Protein AF-A0A662HVE8-F1 (afdb_monomer_lite)

Radius of gyration: 23.15 Å; chains: 1; bounding box: 54×55×62 Å

Foldseek 3Di:
DPPQQVVLVVLLQVQLCVADPPPPQHSVLSNVLLVLQLQCCCQVVVDDSSVSSVVSSVVLVVQCVVPNPVSSVVVSVVSVVVSVVGDNPRPPPPPVPDDPPPLAAPPDAPAAEEAAEACALVPVVVVCVSPRYHHLEHEHQDPVSVVNCCVPPVPRHYHHRQLVVDDLVNSQVSSVHAQARHAEYEYAQDPVLFDPPDQAADPVDPSCVSLVSSLNNCLHSVHNYYYYDYDPQLQQTANHDDDPVRPPPDDDDCRHGGNSRVVVSVVSNVVSVDDDDDDDDFVVVVPDPDGD

Sequence (292 aa):
MTAGYKELKVRAWRFTKKFDGRPGFGLGDARAYLSAVIDLFVAGQGLKYTEALSEALDYAEKLLEKSGKDGVVKDYYRVYEDWLRLDRSKLSTRLLDVEPVRQQPSGDSSGLTVVSLFTGAYGLDLGFELEGFEVTVALDISRDSYLNLKANRPKIPFLLGDIAQFKTSDILKEAGLRPGEVDVVTGGPPCQPFSPAGKRQSLRDPRAAPLMDFIRVIKEARPKVFVMEEVPGILSARIKHVPIRERGKRPLLPEEEPGSAWRVVLQELKKTGYRVAWRVLNAADYGTPQVR

pLDDT: mean 86.94, std 14.88, range [37.34, 98.75]

Secondary structure (DSSP, 8-state):
--HHHHHHHHHHHHHH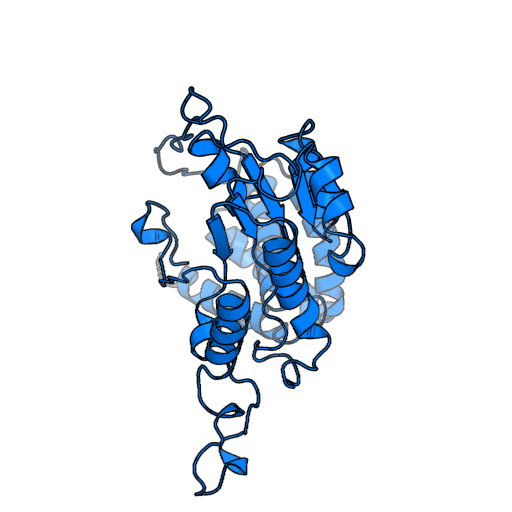HTTTT-SSS-HHHHHHHHHHHHHHHHHHH---HHHHHHHHHHHHHHHHHHHHHHHHHHHHHHHHHHHHT--GGGS-----S------PPPSS----EEEEES-TTSHHHHHHHHTT-EEEEEEES-HHHHHHHHHH-TTS-EEES-GGGS-HHHHHHHHT--TTT-SEEEE----TTTSTTS----TTSGGGHHHHHHHHHHHHH--SEEEE---GGGGG--SS---GGGSTTSPPPTTTSTTHHHHHHHHHHHTTTPPP------GGGGT-SS--

Structure (mmCIF, N/CA/C/O backbone):
data_AF-A0A662HVE8-F1
#
_entry.id   AF-A0A662HVE8-F1
#
loop_
_atom_site.group_PDB
_atom_site.id
_atom_site.type_symbol
_atom_site.label_atom_id
_atom_site.label_alt_id
_atom_site.label_comp_id
_atom_site.label_asym_id
_atom_site.label_entity_id
_atom_site.label_seq_id
_atom_site.pdbx_PDB_ins_code
_atom_site.Cartn_x
_atom_site.Cartn_y
_atom_site.Cartn_z
_atom_site.occupancy
_atom_site.B_iso_or_equiv
_atom_site.auth_seq_id
_atom_site.auth_comp_id
_atom_site.auth_asym_id
_atom_site.auth_atom_id
_atom_site.pdbx_PDB_model_num
ATOM 1 N N . MET A 1 1 ? 2.281 -6.917 -41.927 1.00 48.06 1 MET A N 1
ATOM 2 C CA . MET A 1 1 ? 2.636 -5.977 -40.834 1.00 48.06 1 MET A CA 1
ATOM 3 C C . MET A 1 1 ? 2.906 -6.638 -39.466 1.00 48.06 1 MET A C 1
ATOM 5 O O . MET A 1 1 ? 3.264 -5.937 -38.533 1.00 48.06 1 MET A O 1
ATOM 9 N N . THR A 1 2 ? 2.814 -7.964 -39.301 1.00 49.91 2 THR A N 1
ATOM 10 C CA . THR A 1 2 ? 2.896 -8.645 -37.984 1.00 49.91 2 THR A CA 1
ATOM 11 C C . THR A 1 2 ? 4.272 -9.213 -37.597 1.00 49.91 2 THR A C 1
ATOM 13 O O . THR A 1 2 ? 4.441 -9.631 -36.451 1.00 49.91 2 THR A O 1
ATOM 16 N N . ALA A 1 3 ? 5.259 -9.216 -38.502 1.00 53.62 3 ALA A N 1
ATOM 17 C CA . ALA A 1 3 ? 6.601 -9.745 -38.228 1.00 53.62 3 ALA A CA 1
ATOM 18 C C . ALA A 1 3 ? 7.467 -8.786 -37.379 1.00 53.62 3 ALA A C 1
ATOM 20 O O . ALA A 1 3 ? 8.004 -9.205 -36.357 1.00 53.62 3 ALA A O 1
ATOM 21 N N . GLY A 1 4 ? 7.512 -7.489 -37.716 1.00 79.50 4 GLY A N 1
ATOM 22 C CA . GLY A 1 4 ? 8.395 -6.518 -37.045 1.00 79.50 4 GLY A CA 1
ATOM 23 C C . GLY A 1 4 ? 8.037 -6.221 -35.583 1.00 79.50 4 GLY A C 1
ATOM 24 O O . GLY A 1 4 ? 8.912 -6.113 -34.732 1.00 79.50 4 GLY A O 1
ATOM 25 N N . TYR A 1 5 ? 6.747 -6.171 -35.229 1.00 82.19 5 TYR A N 1
ATOM 26 C CA . TYR A 1 5 ? 6.353 -5.882 -33.843 1.00 82.19 5 TYR A CA 1
ATOM 27 C C . TYR A 1 5 ? 6.730 -7.007 -32.865 1.00 82.19 5 TYR A C 1
ATOM 29 O O . TYR A 1 5 ? 7.112 -6.739 -31.726 1.00 82.19 5 TYR A O 1
ATOM 37 N N . LYS A 1 6 ? 6.656 -8.275 -33.295 1.00 85.06 6 LYS A N 1
ATOM 38 C CA . LYS A 1 6 ? 7.083 -9.413 -32.463 1.00 85.06 6 LYS A CA 1
ATOM 39 C C . LYS A 1 6 ? 8.583 -9.354 -32.174 1.00 85.06 6 LYS A C 1
ATOM 41 O O . LYS A 1 6 ? 8.986 -9.597 -31.040 1.00 85.06 6 LYS A O 1
ATOM 46 N N . GLU A 1 7 ? 9.384 -8.988 -33.168 1.00 89.81 7 GLU A N 1
ATOM 47 C CA . GLU A 1 7 ? 10.828 -8.812 -33.018 1.00 89.81 7 GLU A CA 1
ATOM 48 C C . GLU A 1 7 ? 11.168 -7.664 -32.058 1.00 89.81 7 GLU A C 1
ATOM 50 O O . GLU A 1 7 ? 11.945 -7.857 -31.120 1.00 89.81 7 GLU A O 1
ATOM 55 N N . LEU A 1 8 ? 10.493 -6.517 -32.195 1.00 90.94 8 LEU A N 1
ATOM 56 C CA . LEU A 1 8 ? 10.648 -5.384 -31.277 1.00 90.94 8 LEU A CA 1
ATOM 57 C C . LEU A 1 8 ? 10.312 -5.752 -29.825 1.00 90.94 8 LEU A C 1
ATOM 59 O O . LEU A 1 8 ? 11.031 -5.349 -28.912 1.00 90.94 8 LEU A O 1
ATOM 63 N N . LYS A 1 9 ? 9.282 -6.579 -29.581 1.00 90.38 9 LYS A N 1
ATOM 64 C CA . LYS A 1 9 ? 8.984 -7.079 -28.223 1.00 90.38 9 LYS A CA 1
ATOM 65 C C . LYS A 1 9 ? 10.132 -7.898 -27.642 1.00 90.38 9 LYS A C 1
ATOM 67 O O . LYS A 1 9 ? 10.473 -7.731 -26.472 1.00 90.38 9 LYS A O 1
ATOM 72 N N . VAL A 1 10 ? 10.720 -8.789 -28.442 1.00 92.56 10 VAL A N 1
ATOM 73 C CA . VAL A 1 10 ? 11.857 -9.611 -28.005 1.00 92.56 10 VAL A CA 1
ATOM 74 C C . VAL A 1 10 ? 13.068 -8.724 -27.717 1.00 92.56 10 VAL A C 1
ATOM 76 O O . VAL A 1 10 ? 13.726 -8.914 -26.693 1.00 92.56 10 VAL A O 1
ATOM 79 N N . ARG A 1 11 ? 13.336 -7.723 -28.564 1.00 94.69 11 ARG A N 1
ATOM 80 C CA . ARG A 1 11 ? 14.416 -6.747 -28.363 1.00 94.69 11 ARG A CA 1
ATOM 81 C C . ARG A 1 11 ? 14.216 -5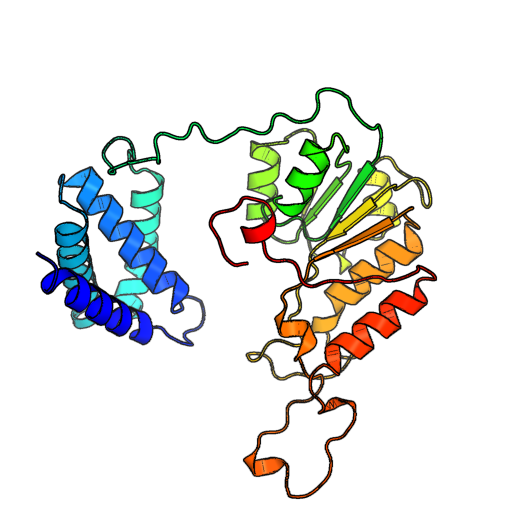.932 -27.081 1.00 94.69 11 ARG A C 1
ATOM 83 O O . ARG A 1 11 ? 15.122 -5.888 -26.252 1.00 94.69 11 ARG A O 1
ATOM 90 N N . ALA A 1 12 ? 13.014 -5.409 -26.842 1.00 94.81 12 ALA A N 1
ATOM 91 C CA . ALA A 1 12 ? 12.677 -4.705 -25.603 1.00 94.81 12 ALA A CA 1
ATOM 92 C C . ALA A 1 12 ? 12.822 -5.590 -24.355 1.00 94.81 12 ALA A C 1
ATOM 94 O O . ALA A 1 12 ? 13.362 -5.165 -23.330 1.00 94.81 12 ALA A O 1
ATOM 95 N N . TRP A 1 13 ? 12.402 -6.854 -24.435 1.00 94.19 13 TRP A N 1
ATOM 96 C CA . TRP A 1 13 ? 12.606 -7.805 -23.344 1.00 94.19 13 TRP A CA 1
ATOM 97 C C . TRP A 1 13 ? 14.096 -8.051 -23.068 1.00 94.19 13 TRP A C 1
ATOM 99 O O . TRP A 1 13 ? 14.520 -7.998 -21.914 1.00 94.19 13 TRP A O 1
ATOM 109 N N . ARG A 1 14 ? 14.910 -8.251 -24.114 1.00 95.62 14 ARG A N 1
ATOM 110 C CA . ARG A 1 14 ? 16.367 -8.415 -23.981 1.00 95.62 14 ARG A CA 1
ATOM 111 C C . ARG A 1 14 ? 17.024 -7.179 -23.378 1.00 95.62 14 ARG A C 1
ATOM 113 O O . ARG A 1 14 ? 17.875 -7.333 -22.509 1.00 95.62 14 ARG A O 1
ATOM 120 N N . PHE A 1 15 ? 16.626 -5.979 -23.799 1.00 96.31 15 PHE A N 1
ATOM 121 C CA . PHE A 1 15 ? 17.116 -4.726 -23.230 1.00 96.31 15 PHE A CA 1
ATOM 122 C C . PHE A 1 15 ? 16.812 -4.640 -21.728 1.00 96.31 15 PHE A C 1
ATOM 124 O O . PHE A 1 15 ? 17.726 -4.512 -20.917 1.00 96.31 15 PHE A O 1
ATOM 131 N N . THR A 1 16 ? 15.541 -4.787 -21.343 1.00 95.94 16 THR A N 1
ATOM 132 C CA . THR A 1 16 ? 15.105 -4.635 -19.941 1.00 95.94 16 THR A CA 1
ATOM 133 C C . THR A 1 16 ? 15.705 -5.695 -19.018 1.00 95.94 16 THR A C 1
ATOM 135 O O . THR A 1 16 ? 16.059 -5.397 -17.878 1.00 95.94 16 THR A O 1
ATOM 138 N N . LYS A 1 17 ? 15.930 -6.918 -19.518 1.00 95.69 17 LYS A N 1
ATOM 139 C CA . LYS A 1 17 ? 16.611 -7.988 -18.774 1.00 95.69 17 LYS A CA 1
ATOM 140 C C . LYS A 1 17 ? 18.048 -7.656 -18.377 1.00 95.69 17 LYS A C 1
ATOM 142 O O . LYS A 1 17 ? 18.533 -8.217 -17.398 1.00 95.69 17 LYS A O 1
ATOM 147 N N . LYS A 1 18 ? 18.712 -6.706 -19.047 1.00 94.75 18 LYS A N 1
ATOM 148 C CA . LYS A 1 18 ? 20.050 -6.233 -18.647 1.00 94.75 18 LYS A CA 1
ATOM 149 C C . LYS A 1 18 ? 20.036 -5.545 -17.269 1.00 94.75 18 LYS A C 1
ATOM 151 O O . LYS A 1 18 ? 21.104 -5.396 -16.678 1.00 94.75 18 LYS A O 1
ATOM 156 N N . PHE A 1 19 ? 18.870 -5.164 -16.739 1.00 94.69 19 PHE A N 1
ATOM 157 C CA . PHE A 1 19 ? 18.701 -4.494 -15.441 1.00 94.69 19 PHE A CA 1
ATOM 158 C C . PHE A 1 19 ? 18.057 -5.389 -14.365 1.00 94.69 19 PHE A C 1
ATOM 160 O O . PHE A 1 19 ? 17.742 -4.917 -13.276 1.00 94.69 19 PHE A O 1
ATOM 167 N N . ASP A 1 20 ? 17.862 -6.681 -14.640 1.00 90.69 20 ASP A N 1
ATOM 168 C CA . ASP A 1 20 ? 17.282 -7.612 -13.667 1.00 90.69 20 ASP A CA 1
ATOM 169 C C . ASP A 1 20 ? 18.167 -7.750 -12.413 1.00 90.69 20 ASP A C 1
ATOM 171 O O . ASP A 1 20 ? 19.389 -7.866 -12.514 1.00 90.69 20 ASP A O 1
ATOM 175 N N . GLY A 1 21 ? 17.552 -7.707 -11.227 1.00 79.56 21 GLY A N 1
ATOM 176 C CA . GLY A 1 21 ? 18.244 -7.820 -9.936 1.00 79.56 21 GLY A CA 1
ATOM 177 C C . GLY A 1 21 ? 19.142 -6.639 -9.534 1.00 79.56 21 GLY A C 1
ATOM 178 O O . GLY A 1 21 ? 19.860 -6.744 -8.540 1.00 79.56 21 GLY A O 1
ATOM 179 N N . ARG A 1 22 ? 19.130 -5.521 -10.270 1.00 78.19 22 ARG A N 1
ATOM 180 C CA . ARG A 1 22 ? 19.936 -4.341 -9.931 1.00 78.19 22 ARG A CA 1
ATOM 181 C C . ARG A 1 22 ? 19.272 -3.520 -8.805 1.00 78.19 22 ARG A C 1
ATOM 183 O O . ARG A 1 22 ? 18.096 -3.182 -8.927 1.00 78.19 22 ARG A O 1
ATOM 190 N N . PRO A 1 23 ? 19.997 -3.167 -7.725 1.00 74.50 23 PRO A N 1
ATOM 191 C CA . PRO A 1 23 ? 19.465 -2.311 -6.664 1.00 74.50 23 PRO A CA 1
ATOM 192 C C . PRO A 1 23 ? 19.093 -0.914 -7.180 1.00 74.50 23 PRO A C 1
ATOM 194 O O . PRO A 1 23 ? 19.850 -0.316 -7.944 1.00 74.50 23 PRO A O 1
ATOM 197 N N . GLY A 1 24 ? 17.942 -0.392 -6.752 1.00 82.50 24 GLY A N 1
ATOM 198 C CA . GLY A 1 24 ? 17.472 0.969 -7.049 1.00 82.50 24 GLY A CA 1
ATOM 199 C C . GLY A 1 24 ? 16.898 1.190 -8.455 1.00 82.50 24 GLY A C 1
ATOM 200 O O . GLY A 1 24 ? 15.929 1.922 -8.583 1.00 82.50 24 GLY A O 1
ATOM 201 N N . PHE A 1 25 ? 17.454 0.551 -9.489 1.00 89.00 25 PHE A N 1
ATOM 202 C CA . PHE A 1 25 ? 16.936 0.608 -10.861 1.00 89.00 25 PHE A CA 1
ATOM 203 C C . PHE A 1 25 ? 16.908 -0.791 -11.470 1.00 89.00 25 PHE A C 1
ATOM 205 O O . PHE A 1 25 ? 17.930 -1.292 -11.945 1.00 89.00 25 PHE A O 1
ATOM 212 N N . GLY A 1 26 ? 15.743 -1.424 -11.421 1.00 90.44 26 GLY A N 1
ATOM 213 C CA . GLY A 1 26 ? 15.521 -2.802 -11.819 1.00 90.44 26 GLY A CA 1
ATOM 214 C C . GLY A 1 26 ? 14.849 -2.963 -13.181 1.00 90.44 26 GLY A C 1
ATOM 215 O O . GLY A 1 26 ? 14.759 -2.061 -14.015 1.00 90.44 26 GLY A O 1
ATOM 216 N N . LEU A 1 27 ? 14.334 -4.170 -13.406 1.00 90.12 27 LEU A N 1
ATOM 217 C CA . LEU A 1 27 ? 13.655 -4.542 -14.647 1.00 90.12 27 LEU A CA 1
ATOM 218 C C . LEU A 1 27 ? 12.369 -3.731 -14.889 1.00 90.12 27 LEU A C 1
ATOM 220 O O . LEU A 1 27 ? 12.038 -3.442 -16.038 1.00 90.12 27 LEU A O 1
ATOM 224 N N . GLY A 1 28 ? 11.649 -3.375 -13.820 1.00 86.88 28 GLY A N 1
ATOM 225 C CA . GLY A 1 28 ? 10.467 -2.512 -13.887 1.00 86.88 28 GLY A CA 1
ATOM 226 C C . GLY A 1 28 ? 10.819 -1.098 -14.342 1.00 86.88 28 GLY A C 1
ATOM 227 O O . GLY A 1 28 ? 10.207 -0.594 -15.279 1.00 86.88 28 GLY A O 1
ATOM 228 N N . ASP A 1 29 ? 11.868 -0.515 -13.765 1.00 92.88 29 ASP A N 1
ATOM 229 C CA . ASP A 1 29 ? 12.328 0.837 -14.093 1.00 92.88 29 ASP A CA 1
ATOM 230 C C . ASP A 1 29 ? 12.829 0.927 -15.538 1.00 92.88 29 ASP A C 1
ATOM 232 O O . ASP A 1 29 ? 12.483 1.853 -16.263 1.00 92.88 29 ASP A O 1
ATOM 236 N N . ALA A 1 30 ? 13.544 -0.094 -16.024 1.00 95.31 30 ALA A N 1
ATOM 237 C CA . ALA A 1 30 ? 13.960 -0.159 -17.426 1.00 95.31 30 ALA A CA 1
ATOM 238 C C . ALA A 1 30 ? 12.768 -0.215 -18.405 1.00 95.31 30 ALA A C 1
ATOM 240 O O . ALA A 1 30 ? 12.854 0.310 -19.517 1.00 95.31 30 ALA A O 1
ATOM 241 N N . ARG A 1 31 ? 11.652 -0.851 -18.014 1.00 95.19 31 ARG A N 1
ATOM 242 C CA . ARG A 1 31 ? 10.409 -0.841 -18.808 1.00 95.19 31 ARG A CA 1
ATOM 243 C C . ARG A 1 31 ? 9.739 0.528 -18.768 1.00 95.19 31 ARG A C 1
ATOM 245 O O . ARG A 1 31 ? 9.314 1.001 -19.817 1.00 95.19 31 ARG A O 1
ATOM 252 N N . ALA A 1 32 ? 9.659 1.143 -17.588 1.00 93.88 32 ALA A N 1
ATOM 253 C CA . ALA A 1 32 ? 9.096 2.478 -17.415 1.00 93.88 32 ALA A CA 1
ATOM 254 C C . ALA A 1 32 ? 9.884 3.516 -18.227 1.00 93.88 32 ALA A C 1
ATOM 256 O O . ALA A 1 32 ? 9.284 4.299 -18.954 1.00 93.88 32 ALA A O 1
ATOM 257 N N . TYR A 1 33 ? 11.217 3.440 -18.198 1.00 97.25 33 TYR A N 1
ATOM 258 C CA . TYR A 1 33 ? 12.108 4.253 -19.021 1.00 97.25 33 TYR A CA 1
ATOM 259 C C . TYR A 1 33 ? 11.794 4.130 -20.512 1.00 97.25 33 TYR A C 1
ATOM 261 O O . TYR A 1 33 ? 11.519 5.137 -21.158 1.00 97.25 33 TYR A O 1
ATOM 269 N N . LEU A 1 34 ? 11.778 2.905 -21.057 1.00 96.75 34 LEU A N 1
ATOM 270 C CA . LEU A 1 34 ? 11.442 2.701 -22.469 1.00 96.75 34 LEU A CA 1
ATOM 271 C C . LEU A 1 34 ? 10.052 3.251 -22.801 1.00 96.75 34 LEU A C 1
ATOM 273 O O . LEU A 1 34 ? 9.899 3.911 -23.820 1.00 96.75 34 LEU A O 1
ATOM 277 N N . SER A 1 35 ? 9.058 3.017 -21.941 1.00 94.69 35 SER A N 1
ATOM 278 C CA . SER A 1 35 ? 7.705 3.546 -22.141 1.00 94.69 35 SER A CA 1
ATOM 279 C C . SER A 1 35 ? 7.688 5.074 -22.184 1.00 94.69 35 SER A C 1
ATOM 281 O O . SER A 1 35 ? 7.055 5.647 -23.064 1.00 94.69 35 SER A O 1
ATOM 283 N N . ALA A 1 36 ? 8.420 5.734 -21.285 1.00 96.19 36 ALA A N 1
ATOM 284 C CA . ALA A 1 36 ? 8.493 7.187 -21.239 1.00 96.19 36 ALA A CA 1
ATOM 285 C C . ALA A 1 36 ? 9.164 7.770 -22.494 1.00 96.19 36 ALA A C 1
ATOM 287 O O . ALA A 1 36 ? 8.645 8.721 -23.074 1.00 96.19 36 ALA A O 1
ATOM 288 N N . VAL A 1 37 ? 10.266 7.172 -22.969 1.00 97.12 37 VAL A N 1
ATOM 289 C CA . VAL A 1 37 ? 10.919 7.587 -24.228 1.00 97.12 37 VAL A CA 1
ATOM 290 C C . VAL A 1 37 ? 9.981 7.399 -25.425 1.00 97.12 37 VAL A C 1
ATOM 292 O O . VAL A 1 37 ? 9.896 8.279 -26.280 1.00 97.12 37 VAL A O 1
ATOM 295 N N . ILE A 1 38 ? 9.245 6.283 -25.476 1.00 95.12 38 ILE A N 1
ATOM 296 C CA . ILE A 1 38 ? 8.256 6.021 -26.532 1.00 95.12 38 ILE A CA 1
ATOM 297 C C . ILE A 1 38 ? 7.196 7.117 -26.550 1.00 95.12 38 ILE A C 1
ATOM 299 O O . ILE A 1 38 ? 6.945 7.686 -27.608 1.00 95.12 38 ILE A O 1
ATOM 303 N N . ASP A 1 39 ? 6.608 7.443 -25.400 1.00 93.94 39 ASP A N 1
ATOM 304 C CA . ASP A 1 39 ? 5.582 8.484 -25.310 1.00 93.94 39 ASP A CA 1
ATOM 305 C C . ASP A 1 39 ? 6.126 9.847 -25.759 1.00 93.94 39 ASP A C 1
ATOM 307 O O . ASP A 1 39 ? 5.467 10.554 -26.522 1.00 93.94 39 ASP A O 1
ATOM 311 N N . LEU A 1 40 ? 7.355 10.197 -25.361 1.00 95.44 40 LEU A N 1
ATOM 312 C CA . LEU A 1 40 ? 8.018 11.424 -25.812 1.00 95.44 40 LEU A CA 1
ATOM 313 C C . LEU A 1 40 ? 8.201 11.455 -27.336 1.00 95.44 40 LEU A C 1
ATOM 315 O O . LEU A 1 40 ? 8.018 12.504 -27.949 1.00 95.44 40 LEU A O 1
ATOM 319 N N . PHE A 1 41 ? 8.520 10.327 -27.971 1.00 94.94 41 PHE A N 1
ATOM 320 C CA . PHE A 1 41 ? 8.639 10.247 -29.429 1.00 94.94 41 PHE A CA 1
ATOM 321 C C . PHE A 1 41 ? 7.287 10.271 -30.141 1.00 94.94 41 PHE A C 1
ATOM 323 O O . PHE A 1 41 ? 7.140 10.973 -31.141 1.00 94.94 41 PHE A O 1
ATOM 330 N N . VAL A 1 42 ? 6.272 9.582 -29.619 1.00 92.25 42 VAL A N 1
ATOM 331 C CA . VAL A 1 42 ? 4.915 9.639 -30.180 1.00 92.25 42 VAL A CA 1
ATOM 332 C C . VAL A 1 42 ? 4.375 11.069 -30.102 1.00 92.25 42 VAL A C 1
ATOM 334 O O . VAL A 1 42 ? 3.962 11.625 -31.116 1.00 92.25 42 VAL A O 1
ATOM 337 N N . ALA A 1 43 ? 4.414 11.702 -28.929 1.00 90.38 43 ALA A N 1
ATOM 338 C CA . ALA A 1 43 ? 3.847 13.036 -28.740 1.00 90.38 43 ALA A CA 1
ATOM 339 C C . ALA A 1 43 ? 4.721 14.157 -29.330 1.00 90.38 43 ALA A C 1
ATOM 341 O O . ALA A 1 43 ? 4.197 15.138 -29.863 1.00 90.38 43 ALA A O 1
ATOM 342 N N . GLY A 1 44 ? 6.047 14.029 -29.248 1.00 90.19 44 GLY A N 1
ATOM 343 C CA . GLY A 1 44 ? 6.989 15.041 -29.723 1.00 90.19 44 GLY A CA 1
ATOM 344 C C . GLY A 1 44 ? 7.239 14.996 -31.230 1.00 90.19 44 GLY A C 1
ATOM 345 O O . GLY A 1 44 ? 7.397 16.047 -31.845 1.00 90.19 44 GLY A O 1
ATOM 346 N N . GLN A 1 45 ? 7.254 13.802 -31.830 1.00 90.12 45 GLN A N 1
ATOM 347 C CA . GLN A 1 45 ? 7.621 13.601 -33.240 1.00 90.12 45 GLN A CA 1
ATOM 348 C C . GLN A 1 45 ? 6.475 13.040 -34.096 1.00 90.12 45 GLN A C 1
ATOM 350 O O . GLN A 1 45 ? 6.620 12.931 -35.310 1.00 90.12 45 GLN A O 1
ATOM 355 N N . GLY A 1 46 ? 5.331 12.689 -33.497 1.00 87.62 46 GLY A N 1
ATOM 356 C CA . GLY A 1 46 ? 4.178 12.154 -34.228 1.00 87.62 46 GLY A CA 1
ATOM 357 C C . GLY A 1 46 ? 4.375 10.728 -34.750 1.00 87.62 46 GLY A C 1
ATOM 358 O O . GLY A 1 46 ? 3.656 10.308 -35.657 1.00 87.62 46 GLY A O 1
ATOM 359 N N . LEU A 1 47 ? 5.349 9.985 -34.213 1.00 89.50 47 LEU A N 1
ATOM 360 C CA . LEU A 1 47 ? 5.634 8.614 -34.639 1.00 89.50 47 LEU A CA 1
ATOM 361 C C . LEU A 1 47 ? 4.502 7.656 -34.257 1.00 89.50 47 LEU A C 1
ATOM 363 O O . LEU A 1 47 ? 3.879 7.786 -33.199 1.00 89.50 47 LEU A O 1
ATOM 367 N N . LYS A 1 48 ? 4.278 6.616 -35.069 1.00 88.94 48 LYS A N 1
ATOM 368 C CA . LYS A 1 48 ? 3.428 5.494 -34.645 1.00 88.94 48 LYS A CA 1
ATOM 369 C C . LYS A 1 48 ? 4.131 4.713 -33.543 1.00 88.94 48 LYS A C 1
ATOM 371 O O . LYS A 1 48 ? 5.354 4.614 -33.522 1.00 88.94 48 LYS A O 1
ATOM 376 N N . TYR A 1 49 ? 3.361 4.052 -32.679 1.00 88.31 49 TYR A N 1
ATOM 377 C CA . TYR A 1 49 ? 3.911 3.300 -31.545 1.00 88.31 49 TYR A CA 1
ATOM 378 C C . TYR A 1 49 ? 5.035 2.322 -31.932 1.00 88.31 49 TYR A C 1
ATOM 380 O O . TYR A 1 49 ? 6.036 2.224 -31.234 1.00 88.31 49 TYR A O 1
ATOM 388 N N . THR A 1 50 ? 4.900 1.596 -33.047 1.00 89.38 50 THR A N 1
ATOM 389 C CA . THR A 1 50 ? 5.932 0.642 -33.490 1.00 89.38 50 THR A CA 1
ATOM 390 C C . THR A 1 50 ? 7.223 1.320 -33.944 1.00 89.38 50 THR A C 1
ATOM 392 O O . THR A 1 50 ? 8.293 0.760 -33.734 1.00 89.38 50 THR A O 1
ATOM 395 N N . GLU A 1 51 ? 7.127 2.508 -34.543 1.00 92.31 51 GLU A N 1
ATOM 396 C CA . GLU A 1 51 ? 8.278 3.321 -34.955 1.00 92.31 51 GLU A CA 1
ATOM 397 C C . GLU A 1 51 ? 8.939 3.930 -33.716 1.00 92.31 51 GLU A C 1
ATOM 399 O O . GLU A 1 51 ? 10.129 3.731 -33.496 1.00 92.31 51 GLU A O 1
ATOM 404 N N . ALA A 1 52 ? 8.142 4.538 -32.832 1.00 93.62 52 ALA A N 1
ATOM 405 C CA . ALA A 1 52 ? 8.603 5.085 -31.559 1.00 93.62 52 ALA A CA 1
ATOM 406 C C . ALA A 1 52 ? 9.273 4.026 -30.667 1.00 93.62 52 ALA A C 1
ATOM 408 O O . ALA A 1 52 ? 10.289 4.308 -30.044 1.00 93.62 52 ALA A O 1
ATOM 409 N N . LEU A 1 53 ? 8.752 2.793 -30.631 1.00 94.38 53 LEU A N 1
ATOM 410 C CA . LEU A 1 53 ? 9.380 1.668 -29.931 1.00 94.38 53 LEU A CA 1
ATOM 411 C C . LEU A 1 53 ? 10.739 1.300 -30.533 1.00 94.38 53 LEU A C 1
ATOM 413 O O . LEU A 1 53 ? 11.665 1.008 -29.779 1.00 94.38 53 LEU A O 1
ATOM 417 N N . SER A 1 54 ? 10.869 1.298 -31.861 1.00 95.12 54 SER A N 1
ATOM 418 C CA . SER A 1 54 ? 12.157 1.040 -32.511 1.00 95.12 54 SER A CA 1
ATOM 419 C C . SER A 1 54 ? 13.172 2.124 -32.156 1.00 95.12 54 SER A C 1
ATOM 421 O O . SER A 1 54 ? 14.241 1.806 -31.641 1.00 95.12 54 SER A O 1
ATOM 423 N N . GLU A 1 55 ? 12.795 3.392 -32.329 1.00 96.62 55 GLU A N 1
ATOM 424 C CA . GLU A 1 55 ? 13.653 4.544 -32.036 1.00 96.62 55 GLU A CA 1
ATOM 425 C C . GLU A 1 55 ? 14.037 4.611 -30.555 1.00 96.62 55 GLU A C 1
ATOM 427 O O . GLU A 1 55 ? 15.191 4.864 -30.213 1.00 96.62 55 GLU A O 1
ATOM 432 N N . ALA A 1 56 ? 13.098 4.335 -29.645 1.00 96.81 56 ALA A N 1
ATOM 433 C CA . ALA A 1 56 ? 13.371 4.313 -28.211 1.00 96.81 56 ALA A CA 1
ATOM 434 C C . ALA A 1 56 ? 14.374 3.213 -27.841 1.00 96.81 56 ALA A C 1
ATOM 436 O O . ALA A 1 56 ? 15.244 3.433 -26.998 1.00 96.81 56 ALA A O 1
ATOM 437 N N . LEU A 1 57 ? 14.286 2.041 -28.481 1.00 97.31 57 LEU A N 1
ATOM 438 C CA . LEU A 1 57 ? 15.262 0.968 -28.294 1.00 97.31 57 LEU A CA 1
ATOM 439 C C . LEU A 1 57 ? 16.629 1.344 -28.862 1.00 97.31 57 LEU A C 1
ATOM 441 O O . LEU A 1 57 ? 17.628 1.126 -28.183 1.00 97.31 57 LEU A O 1
ATOM 445 N N . ASP A 1 58 ? 16.683 1.937 -30.054 1.00 97.38 58 ASP A N 1
ATOM 446 C CA . ASP A 1 58 ? 17.935 2.408 -30.654 1.00 97.38 58 ASP A CA 1
ATOM 447 C C . ASP A 1 58 ? 18.605 3.472 -29.777 1.00 97.38 58 ASP A C 1
ATOM 449 O O . ASP A 1 58 ? 19.808 3.407 -29.520 1.00 97.38 58 ASP A O 1
ATOM 453 N N . TYR A 1 59 ? 17.824 4.425 -29.270 1.00 97.50 59 TYR A N 1
ATOM 454 C CA . TYR A 1 59 ? 18.276 5.453 -28.341 1.00 97.50 59 TYR A CA 1
ATOM 455 C C . TYR A 1 59 ? 18.839 4.847 -27.049 1.00 97.50 59 TYR A C 1
ATOM 457 O O . TYR A 1 59 ? 19.981 5.123 -26.667 1.00 97.50 59 TYR A O 1
ATOM 465 N N . ALA A 1 60 ? 18.062 3.977 -26.404 1.00 97.25 60 ALA A N 1
ATOM 466 C CA . ALA A 1 60 ? 18.426 3.366 -25.136 1.00 97.25 60 ALA A CA 1
ATOM 467 C C . ALA A 1 60 ? 19.634 2.422 -25.261 1.00 97.25 60 ALA A C 1
ATOM 469 O O . ALA A 1 60 ? 20.483 2.381 -24.368 1.00 97.25 60 ALA A O 1
ATOM 470 N N . GLU A 1 61 ? 19.745 1.669 -26.359 1.00 96.88 61 GLU A N 1
ATOM 471 C CA . GLU A 1 61 ? 20.880 0.779 -26.615 1.00 96.88 61 GLU A CA 1
ATOM 472 C C . GLU A 1 61 ? 22.156 1.556 -26.929 1.00 96.88 61 GLU A C 1
ATOM 474 O O . GLU A 1 61 ? 23.186 1.254 -26.330 1.00 96.88 61 GLU A O 1
ATOM 479 N N . LYS A 1 62 ? 22.087 2.618 -27.741 1.00 97.62 62 LYS A N 1
ATOM 480 C CA . LYS A 1 62 ? 23.239 3.507 -27.976 1.00 97.62 62 LYS A CA 1
ATOM 481 C C . LYS A 1 62 ? 23.729 4.154 -26.684 1.00 97.62 62 LYS A C 1
ATOM 483 O O . LYS A 1 62 ? 24.935 4.237 -26.448 1.00 97.62 62 LYS A O 1
ATOM 488 N N . LEU A 1 63 ? 22.812 4.605 -25.826 1.00 97.12 63 LEU A N 1
ATOM 489 C CA . LEU A 1 63 ? 23.176 5.172 -24.529 1.00 97.12 63 LEU A CA 1
ATOM 490 C C . LEU A 1 63 ? 23.834 4.123 -23.624 1.00 97.12 63 LEU A C 1
ATOM 492 O O . LEU A 1 63 ? 24.846 4.403 -22.979 1.00 97.12 63 LEU A O 1
ATOM 496 N N . LEU A 1 64 ? 23.282 2.910 -23.607 1.00 96.00 64 LEU A N 1
ATOM 497 C CA . LEU A 1 64 ? 23.829 1.790 -22.854 1.00 96.00 64 LEU A CA 1
ATOM 498 C C . LEU A 1 64 ? 25.229 1.389 -23.344 1.00 96.00 64 LEU A C 1
ATOM 500 O O . LEU A 1 64 ? 26.095 1.112 -22.520 1.00 96.00 64 LEU A O 1
ATOM 504 N N . GLU A 1 65 ? 25.462 1.366 -24.654 1.00 96.62 65 GLU A N 1
ATOM 505 C CA . GLU A 1 65 ? 26.773 1.083 -25.250 1.00 96.62 65 GLU A CA 1
ATOM 506 C C . GLU A 1 65 ? 27.792 2.174 -24.911 1.00 96.62 65 GLU A C 1
ATOM 508 O O . GLU A 1 65 ? 28.919 1.874 -24.521 1.00 96.62 65 GLU A O 1
ATOM 513 N N . LYS A 1 66 ? 27.387 3.445 -24.999 1.00 96.81 66 LYS A N 1
ATOM 514 C CA . LYS A 1 66 ? 28.273 4.594 -24.776 1.00 96.81 66 LYS A CA 1
ATOM 515 C C . LYS A 1 66 ? 28.619 4.821 -23.305 1.00 96.81 66 LYS A C 1
ATOM 517 O O . LYS A 1 66 ? 29.723 5.255 -22.987 1.00 96.81 66 LYS A O 1
ATOM 522 N N . SER A 1 67 ? 27.656 4.641 -22.408 1.00 94.81 67 SER A N 1
ATOM 523 C CA . SER A 1 67 ? 27.750 5.115 -21.018 1.00 94.81 67 SER A CA 1
ATOM 524 C C . SER A 1 67 ? 27.389 4.048 -19.989 1.00 94.81 67 SER A C 1
ATOM 526 O O . SER A 1 67 ? 27.253 4.341 -18.798 1.00 94.81 67 SER A O 1
ATOM 528 N N . GLY A 1 68 ? 27.248 2.800 -20.433 1.00 94.56 68 GLY A N 1
ATOM 529 C CA . GLY A 1 68 ? 26.893 1.686 -19.576 1.00 94.56 68 GLY A CA 1
ATOM 530 C C . GLY A 1 68 ? 25.511 1.846 -18.949 1.00 94.56 68 GLY A C 1
ATOM 531 O O . GLY A 1 68 ? 24.707 2.720 -19.284 1.00 94.56 68 GLY A O 1
ATOM 532 N N . LYS A 1 69 ? 25.220 0.966 -17.991 1.00 92.62 69 LYS A N 1
ATOM 533 C CA . LYS A 1 69 ? 23.921 0.955 -17.311 1.00 92.62 69 LYS A CA 1
ATOM 534 C C . LYS A 1 69 ? 23.699 2.210 -16.461 1.00 92.62 69 LYS A C 1
ATOM 536 O O . LYS A 1 69 ? 22.553 2.567 -16.223 1.00 92.62 69 LYS A O 1
ATOM 541 N N . ASP A 1 70 ? 24.756 2.861 -15.978 1.00 92.62 70 ASP A N 1
ATOM 542 C CA . ASP A 1 70 ? 24.649 4.113 -15.213 1.00 92.62 70 ASP A CA 1
ATOM 543 C C . ASP A 1 70 ? 24.219 5.293 -16.079 1.00 92.62 70 ASP A C 1
ATOM 545 O O . ASP A 1 70 ? 23.468 6.145 -15.608 1.00 92.62 70 ASP A O 1
ATOM 549 N N . GLY A 1 71 ? 24.631 5.320 -17.350 1.00 95.00 71 GLY A N 1
ATOM 550 C CA . GLY A 1 71 ? 24.150 6.308 -18.312 1.00 95.00 71 GLY A CA 1
ATOM 551 C C . GLY A 1 71 ? 22.633 6.258 -18.468 1.00 95.00 71 GLY A C 1
ATOM 552 O O . GLY A 1 71 ? 21.976 7.288 -18.367 1.00 95.00 71 GLY A O 1
ATOM 553 N N . VAL A 1 72 ? 22.076 5.052 -18.609 1.00 96.44 72 VAL A N 1
ATOM 554 C CA . VAL A 1 72 ? 20.622 4.842 -18.714 1.00 96.44 72 VAL A CA 1
ATOM 555 C C . VAL A 1 72 ? 19.890 5.281 -17.445 1.00 96.44 72 VAL A C 1
ATOM 557 O O . VAL A 1 72 ? 18.858 5.933 -17.537 1.00 96.44 72 VAL A O 1
ATOM 560 N N . VAL A 1 73 ? 20.427 4.986 -16.256 1.00 94.00 73 VAL A N 1
ATOM 561 C CA . VAL A 1 73 ? 19.809 5.419 -14.986 1.00 94.00 73 VAL A CA 1
ATOM 562 C C . VAL A 1 73 ? 19.801 6.939 -14.854 1.00 94.00 73 VAL A C 1
ATOM 564 O O . VAL A 1 73 ? 18.797 7.514 -14.447 1.00 94.00 73 VAL A O 1
ATOM 567 N N . LYS A 1 74 ? 20.902 7.608 -15.212 1.00 93.75 74 LYS A N 1
ATOM 568 C CA . LYS A 1 74 ? 20.964 9.076 -15.186 1.00 93.75 74 LYS A CA 1
ATOM 569 C C . LYS A 1 74 ? 19.978 9.693 -16.170 1.00 93.75 74 LYS A C 1
ATOM 571 O O . LYS A 1 74 ? 19.300 10.658 -15.829 1.00 93.75 74 LYS A O 1
ATOM 576 N N . ASP A 1 75 ? 19.888 9.126 -17.368 1.00 97.12 75 ASP A N 1
ATOM 577 C CA . ASP A 1 75 ? 18.963 9.609 -18.385 1.00 97.12 75 ASP A CA 1
ATOM 578 C C . ASP A 1 75 ? 17.501 9.338 -18.026 1.00 97.12 75 ASP A C 1
ATOM 580 O O . ASP A 1 75 ? 16.650 10.168 -18.324 1.00 97.12 75 ASP A O 1
ATOM 584 N N . TYR A 1 76 ? 17.206 8.248 -17.311 1.00 95.56 76 TYR A N 1
ATOM 585 C CA . TYR A 1 76 ? 15.856 7.961 -16.837 1.00 95.56 76 TYR A CA 1
ATOM 586 C C . TYR A 1 76 ? 15.259 9.113 -16.036 1.00 95.56 76 TYR A C 1
ATOM 588 O O . TYR A 1 76 ? 14.129 9.491 -16.311 1.00 95.56 76 TYR A O 1
ATOM 596 N N . TYR A 1 77 ? 16.000 9.713 -15.102 1.00 91.12 77 TYR A N 1
ATOM 597 C CA . TYR A 1 77 ? 15.476 10.839 -14.324 1.00 91.12 77 TYR A CA 1
ATOM 598 C C . TYR A 1 77 ? 15.170 12.059 -15.198 1.00 91.12 77 TYR A C 1
ATOM 600 O O . TYR A 1 77 ? 14.144 12.704 -15.011 1.00 91.12 77 TYR A O 1
ATOM 608 N N . ARG A 1 78 ? 16.014 12.341 -16.198 1.00 95.38 78 ARG A N 1
ATOM 609 C CA . ARG A 1 78 ? 15.767 13.414 -17.172 1.00 95.38 78 ARG A CA 1
ATOM 610 C C . ARG A 1 78 ? 14.527 13.118 -18.019 1.00 95.38 78 ARG A C 1
ATOM 612 O O . ARG A 1 78 ? 13.640 13.956 -18.119 1.00 95.38 78 ARG A O 1
ATOM 619 N N . VAL A 1 79 ? 14.450 11.917 -18.591 1.00 96.81 79 VAL A N 1
ATOM 620 C CA . VAL A 1 79 ? 13.307 11.456 -19.392 1.00 96.81 79 VAL A CA 1
ATOM 621 C C . VAL A 1 79 ? 12.022 11.459 -18.572 1.00 96.81 79 VAL A C 1
ATOM 623 O O . VAL A 1 79 ? 10.977 11.834 -19.088 1.00 96.81 79 VAL A O 1
ATOM 626 N N . TYR A 1 80 ? 12.088 11.069 -17.303 1.00 92.50 80 TYR A N 1
ATOM 627 C CA . TYR A 1 80 ? 10.950 11.073 -16.395 1.00 92.50 80 TYR A CA 1
ATOM 628 C C . TYR A 1 80 ? 10.425 12.493 -16.159 1.00 92.50 80 TYR A C 1
ATOM 630 O O . TYR A 1 80 ? 9.227 12.729 -16.284 1.00 92.50 80 TYR A O 1
ATOM 638 N N . GLU A 1 81 ? 11.312 13.455 -15.907 1.00 93.19 81 GLU A N 1
ATOM 639 C CA . GLU A 1 81 ? 10.966 14.875 -15.780 1.00 93.19 81 GLU A CA 1
ATOM 640 C C . GLU A 1 81 ? 10.332 15.446 -17.060 1.00 93.19 81 GLU A C 1
ATOM 642 O O . GLU A 1 81 ? 9.328 16.161 -16.999 1.00 93.19 81 GLU A O 1
ATOM 647 N N . ASP A 1 82 ? 10.883 15.108 -18.228 1.00 94.81 82 ASP A N 1
ATOM 648 C CA . ASP A 1 82 ? 10.318 15.499 -19.524 1.00 94.81 82 ASP A CA 1
ATOM 649 C C . ASP A 1 82 ? 8.933 14.857 -19.733 1.00 94.81 82 ASP A C 1
ATOM 651 O O . ASP A 1 82 ? 7.978 15.517 -20.149 1.00 94.81 82 ASP A O 1
ATOM 655 N N . TRP A 1 83 ? 8.793 13.578 -19.378 1.00 94.44 83 TRP A N 1
ATOM 656 C CA . TRP A 1 83 ? 7.554 12.812 -19.496 1.00 94.44 83 TRP A CA 1
ATOM 657 C C . TRP A 1 83 ? 6.450 13.312 -18.552 1.00 94.44 83 TRP A C 1
ATOM 659 O O . TRP A 1 83 ? 5.274 13.339 -18.922 1.00 94.44 83 TRP A O 1
ATOM 669 N N . LEU A 1 84 ? 6.793 13.774 -17.346 1.00 88.56 84 LEU A N 1
ATOM 670 C CA . LEU A 1 84 ? 5.833 14.400 -16.431 1.00 88.56 84 LEU A CA 1
ATOM 671 C C . LEU A 1 84 ? 5.194 15.652 -17.052 1.00 88.56 84 LEU A C 1
ATOM 673 O O . LEU A 1 84 ? 3.985 15.848 -16.918 1.00 88.56 84 LEU A O 1
ATOM 677 N N . ARG A 1 85 ? 5.974 16.446 -17.796 1.00 92.56 85 ARG A N 1
ATOM 678 C CA . ARG A 1 85 ? 5.526 17.680 -18.469 1.00 92.56 85 ARG A CA 1
ATOM 679 C C . ARG A 1 85 ? 4.897 17.448 -19.848 1.00 92.56 85 ARG A C 1
ATOM 681 O O . ARG A 1 85 ? 4.466 18.409 -20.482 1.00 92.56 85 ARG A O 1
ATOM 688 N N . LEU A 1 86 ? 4.854 16.203 -20.323 1.00 90.00 86 LEU A N 1
ATOM 689 C CA . LEU A 1 86 ? 4.394 15.865 -21.666 1.00 90.00 86 LEU A CA 1
ATOM 690 C C . LEU A 1 86 ? 2.918 16.231 -21.886 1.00 90.00 86 LEU A C 1
ATOM 692 O O . LEU A 1 86 ? 2.039 15.794 -21.136 1.00 90.00 86 LEU A O 1
ATOM 696 N N . ASP A 1 87 ? 2.639 16.958 -22.972 1.00 87.56 87 ASP A N 1
ATOM 697 C CA . ASP A 1 87 ? 1.284 17.103 -23.505 1.00 87.56 87 ASP A CA 1
ATOM 698 C C . 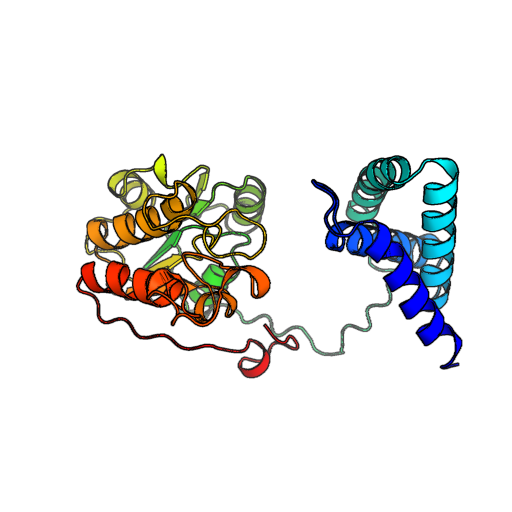ASP A 1 87 ? 0.827 15.771 -24.118 1.00 87.56 87 ASP A C 1
ATOM 700 O O . ASP A 1 87 ? 1.303 15.333 -25.168 1.00 87.56 87 ASP A O 1
ATOM 704 N N . ARG A 1 88 ? -0.106 15.114 -23.429 1.00 85.06 88 ARG A N 1
ATOM 705 C CA . ARG A 1 88 ? -0.595 13.774 -23.773 1.00 85.06 88 ARG A CA 1
ATOM 706 C C . ARG A 1 88 ? -1.708 13.787 -24.815 1.00 85.06 88 ARG A C 1
ATOM 708 O O . ARG A 1 88 ? -2.091 12.712 -25.267 1.00 85.06 88 ARG A O 1
ATOM 715 N N . SER A 1 89 ? -2.198 14.957 -25.234 1.00 80.56 89 SER A N 1
ATOM 716 C CA . SER A 1 89 ? -3.267 15.070 -26.240 1.00 80.56 89 SER A CA 1
ATOM 717 C C . SER A 1 89 ? -2.911 14.403 -27.577 1.00 80.56 89 SER A C 1
ATOM 719 O O . SER A 1 89 ? -3.792 13.949 -28.303 1.00 80.56 89 SER A O 1
ATOM 721 N N . LYS A 1 90 ? -1.610 14.301 -27.880 1.00 77.44 90 LYS A N 1
ATOM 722 C CA . LYS A 1 90 ? -1.061 13.699 -29.104 1.00 77.44 90 LYS A CA 1
ATOM 723 C C . LYS A 1 90 ? -0.794 12.199 -29.004 1.00 77.44 90 LYS A C 1
ATOM 725 O O . LYS A 1 90 ? -0.546 11.557 -30.024 1.00 77.44 90 LYS A O 1
ATOM 730 N N . LEU A 1 91 ? -0.803 11.630 -27.800 1.00 81.25 91 LEU A N 1
ATOM 731 C CA . LEU A 1 91 ? -0.692 10.184 -27.651 1.00 81.25 91 LEU A CA 1
ATOM 732 C C . LEU A 1 91 ? -1.984 9.560 -28.170 1.00 81.25 91 LEU A C 1
ATOM 734 O O . LEU A 1 91 ? -3.072 10.043 -27.859 1.00 81.25 91 LEU A O 1
ATOM 738 N N . SER A 1 92 ? -1.862 8.495 -28.973 1.00 65.19 92 SER A N 1
ATOM 739 C CA . SER A 1 92 ? -3.020 7.767 -29.496 1.00 65.19 92 SER A CA 1
ATOM 740 C C . SER A 1 92 ? -3.813 7.178 -28.335 1.00 65.19 92 SER A C 1
ATOM 742 O O . SER A 1 92 ? -3.574 6.071 -27.862 1.00 65.19 92 SER A O 1
ATOM 744 N N . THR A 1 93 ? -4.787 7.949 -27.888 1.00 55.78 93 THR A N 1
ATOM 745 C CA . THR A 1 93 ? -5.845 7.529 -27.002 1.00 55.78 93 THR A CA 1
ATOM 746 C C . THR A 1 93 ? -6.974 7.053 -27.899 1.00 55.78 93 THR A C 1
ATOM 748 O O . THR A 1 93 ? -8.031 7.663 -27.984 1.00 55.78 93 THR A O 1
ATOM 751 N N . ARG A 1 94 ? -6.818 5.862 -28.497 1.00 50.78 94 ARG A N 1
ATOM 752 C CA . ARG A 1 94 ? -7.979 4.968 -28.425 1.00 50.78 94 ARG A CA 1
ATOM 753 C C . ARG A 1 94 ? -8.105 4.587 -26.954 1.00 50.78 94 ARG A C 1
ATOM 755 O O . ARG A 1 94 ? -7.767 3.479 -26.551 1.00 50.78 94 ARG A O 1
ATOM 762 N N . LEU A 1 95 ? -8.583 5.538 -26.146 1.00 50.47 95 LEU A N 1
ATOM 763 C CA . LEU A 1 95 ? -9.508 5.160 -25.102 1.00 50.47 95 LEU A CA 1
ATOM 764 C C . LEU A 1 95 ? -10.513 4.300 -25.861 1.00 50.47 95 LEU A C 1
ATOM 766 O O . LEU A 1 95 ? -10.981 4.691 -26.933 1.00 50.47 95 LEU A O 1
ATOM 770 N N . LEU A 1 96 ? -10.720 3.067 -25.408 1.00 47.69 96 LEU A N 1
ATOM 771 C CA . LEU A 1 96 ? -11.923 2.362 -25.827 1.00 47.69 96 LEU A CA 1
ATOM 772 C C . LEU A 1 96 ? -13.048 3.401 -25.697 1.00 47.69 96 LEU A C 1
ATOM 774 O O . LEU A 1 96 ? -13.027 4.112 -24.691 1.00 47.69 96 LEU A O 1
ATOM 778 N N . ASP A 1 97 ? -13.908 3.567 -26.712 1.00 48.06 97 ASP A N 1
ATOM 779 C CA . ASP A 1 97 ? -15.068 4.480 -26.690 1.00 48.06 97 ASP A CA 1
ATOM 780 C C . ASP A 1 97 ? -16.055 4.005 -25.615 1.00 48.06 97 ASP A C 1
ATOM 782 O O . ASP A 1 97 ? -17.129 3.465 -25.852 1.00 48.06 97 ASP A O 1
ATOM 786 N N . VAL A 1 98 ? -15.581 4.096 -24.395 1.00 50.91 98 VAL A N 1
ATOM 787 C CA . VAL A 1 98 ? -16.098 3.609 -23.150 1.00 50.91 98 VAL A CA 1
ATOM 788 C C . VAL A 1 98 ? -15.768 4.798 -22.293 1.00 50.91 98 VAL A C 1
ATOM 790 O O . VAL A 1 98 ? -14.613 5.016 -21.914 1.00 50.91 98 VAL A O 1
ATOM 793 N N . GLU A 1 99 ? -16.772 5.637 -22.069 1.00 50.72 99 GLU A N 1
ATOM 794 C CA . GLU A 1 99 ? -16.641 6.589 -20.989 1.00 50.72 99 GLU A CA 1
ATOM 795 C C . GLU A 1 99 ? -16.259 5.774 -19.754 1.00 50.72 99 GLU A C 1
ATOM 797 O O . GLU A 1 99 ? -16.966 4.808 -19.434 1.00 50.72 99 GLU A O 1
ATOM 802 N N . PRO A 1 100 ? -15.111 6.060 -19.110 1.00 49.66 100 PRO A N 1
ATOM 803 C CA . PRO A 1 100 ? -14.790 5.381 -17.876 1.00 49.66 100 PRO A CA 1
ATOM 804 C C . PRO A 1 100 ? -15.987 5.616 -16.974 1.00 49.66 100 PRO A C 1
ATOM 806 O O . PRO A 1 100 ? -16.341 6.770 -16.719 1.00 49.66 100 PRO A O 1
ATOM 809 N N . VAL A 1 101 ? -16.636 4.531 -16.551 1.00 51.25 101 VAL A N 1
ATOM 810 C CA . VAL A 1 101 ? -17.700 4.615 -15.562 1.00 51.25 101 VAL A CA 1
ATOM 811 C C . VAL A 1 101 ? -17.030 5.206 -14.335 1.00 51.25 101 VAL A C 1
ATOM 813 O O . VAL A 1 101 ? -16.361 4.510 -13.573 1.00 51.25 101 VAL A O 1
ATOM 816 N N . ARG A 1 102 ? -17.139 6.526 -14.176 1.00 53.06 102 ARG A N 1
ATOM 817 C CA . ARG A 1 102 ? -16.867 7.175 -12.910 1.00 53.06 102 ARG A CA 1
ATOM 818 C C . ARG A 1 102 ? -17.986 6.676 -12.031 1.00 53.06 102 ARG A C 1
ATOM 820 O O . ARG A 1 102 ? -19.083 7.227 -12.069 1.00 53.06 102 ARG A O 1
ATOM 827 N N . GLN A 1 103 ? -17.720 5.591 -11.311 1.00 57.12 103 GLN A N 1
ATOM 828 C CA . GLN A 1 103 ? -18.526 5.257 -10.157 1.00 57.12 103 GLN A CA 1
ATOM 829 C C . GLN A 1 103 ? -18.494 6.515 -9.299 1.00 57.12 103 GLN A C 1
ATOM 831 O O . GLN A 1 103 ? -17.440 6.940 -8.823 1.00 57.12 103 GLN A O 1
ATOM 836 N N . GLN A 1 104 ? -19.619 7.220 -9.279 1.00 57.59 104 GLN A N 1
ATOM 837 C CA . GLN A 1 104 ? -19.806 8.267 -8.305 1.00 57.59 104 GLN A CA 1
ATOM 838 C C . GLN A 1 104 ? -20.038 7.549 -6.982 1.00 57.59 104 GLN A C 1
ATOM 840 O O . GLN A 1 104 ? -20.698 6.505 -6.995 1.00 57.59 104 GLN A O 1
ATOM 845 N N . PRO A 1 105 ? -19.483 8.059 -5.872 1.00 60.94 105 PRO A N 1
ATOM 846 C CA . PRO A 1 105 ? -19.839 7.531 -4.568 1.00 60.94 105 PRO A CA 1
ATOM 847 C C . PRO A 1 105 ? -21.361 7.480 -4.474 1.00 60.94 105 PRO A C 1
ATOM 849 O O . PRO A 1 105 ? -22.035 8.404 -4.948 1.00 60.94 105 PRO A O 1
ATOM 852 N N . SER A 1 106 ? -21.900 6.391 -3.926 1.00 59.88 106 SER A N 1
ATOM 853 C CA . SER A 1 106 ? -23.317 6.348 -3.580 1.00 59.88 106 SER A CA 1
ATOM 854 C C . SER A 1 106 ? -23.623 7.628 -2.802 1.00 59.88 106 SER A C 1
ATOM 856 O O . SER A 1 106 ? -22.974 7.897 -1.795 1.00 59.88 106 SER A O 1
ATOM 858 N N . GLY A 1 107 ? -24.525 8.471 -3.313 1.00 57.50 107 GLY A N 1
ATOM 859 C CA . GLY A 1 107 ? -24.734 9.832 -2.794 1.00 57.50 107 GLY A CA 1
ATOM 860 C C . GLY A 1 107 ? -25.132 9.894 -1.314 1.00 57.50 107 GLY A C 1
ATOM 861 O O . GLY A 1 107 ? -25.075 10.967 -0.717 1.00 57.50 107 GLY A O 1
ATOM 862 N N . ASP A 1 108 ? -25.474 8.748 -0.725 1.00 72.69 108 ASP A N 1
ATOM 863 C CA . ASP A 1 108 ? -25.790 8.591 0.683 1.00 72.69 108 ASP A CA 1
ATOM 864 C C . ASP A 1 108 ? -24.569 8.086 1.460 1.00 72.69 108 ASP A C 1
ATOM 866 O O . ASP A 1 108 ? -24.046 6.995 1.220 1.00 72.69 108 ASP A O 1
ATOM 870 N N . SER A 1 109 ? -24.127 8.888 2.429 1.00 81.62 109 SER A N 1
ATOM 871 C CA . SER A 1 109 ? -23.155 8.447 3.426 1.00 81.62 109 SER A CA 1
ATOM 872 C C . SER A 1 109 ? -23.758 7.322 4.266 1.00 81.62 109 SER A C 1
ATOM 874 O O . SER A 1 109 ? -24.846 7.461 4.825 1.00 81.62 109 SER A O 1
ATOM 876 N N . SER A 1 110 ? -23.017 6.228 4.411 1.00 84.56 110 SER A N 1
ATOM 877 C CA . SER A 1 110 ? -23.356 5.143 5.336 1.00 84.56 110 SER A CA 1
ATOM 878 C C . SER A 1 110 ? -23.180 5.542 6.808 1.00 84.56 110 SER A C 1
ATOM 880 O O . SER A 1 110 ? -23.668 4.844 7.697 1.00 84.56 110 SER A O 1
ATOM 882 N N . GLY A 1 111 ? -22.452 6.635 7.078 1.00 87.75 111 GLY A N 1
ATOM 883 C CA . GLY A 1 111 ? -21.997 7.026 8.414 1.00 87.75 111 GLY A CA 1
ATOM 884 C C . GLY A 1 111 ? -20.968 6.072 9.033 1.00 87.75 111 GLY A C 1
ATOM 885 O O . GLY A 1 111 ? -20.622 6.242 10.199 1.00 87.75 111 GLY A O 1
ATOM 886 N N . LEU A 1 112 ? -20.498 5.063 8.288 1.00 97.00 112 LEU A N 1
ATOM 887 C CA . LEU A 1 112 ? -19.516 4.091 8.763 1.00 97.00 112 LEU A CA 1
ATOM 888 C C . LEU A 1 112 ? -18.095 4.606 8.555 1.00 97.00 112 LEU A C 1
ATOM 890 O O . LEU A 1 112 ? -17.752 5.122 7.493 1.00 97.00 112 LEU A O 1
ATOM 894 N N . THR A 1 113 ? -17.258 4.409 9.566 1.00 98.25 113 THR A N 1
ATOM 895 C CA . THR A 1 113 ? -15.904 4.962 9.644 1.00 98.25 113 THR A CA 1
ATOM 896 C C . THR A 1 113 ? -14.823 3.966 9.232 1.00 98.25 113 THR A C 1
ATOM 898 O O . THR A 1 113 ? -14.883 2.772 9.540 1.00 98.25 113 THR A O 1
ATOM 901 N N . VAL A 1 114 ? -13.785 4.469 8.566 1.00 98.56 114 VAL A N 1
ATOM 902 C CA . VAL A 1 114 ? -12.627 3.690 8.125 1.00 98.56 114 VAL A CA 1
ATOM 903 C C . VAL A 1 114 ? -11.343 4.337 8.631 1.00 98.56 114 VAL A C 1
ATOM 905 O O . VAL A 1 114 ? -11.008 5.466 8.275 1.00 98.56 114 VAL A O 1
ATOM 908 N N . VAL A 1 115 ? -10.582 3.583 9.422 1.00 98.75 115 VAL A N 1
ATOM 909 C CA . VAL A 1 115 ? -9.188 3.895 9.752 1.00 98.75 115 VAL A CA 1
ATOM 910 C C . VAL A 1 115 ? -8.298 3.161 8.750 1.00 98.75 115 VAL A C 1
ATOM 912 O O . VAL A 1 115 ? -8.220 1.929 8.777 1.00 98.75 115 VAL A O 1
ATOM 915 N N . SER A 1 116 ? -7.635 3.912 7.867 1.00 98.50 116 SER A N 1
ATOM 916 C CA . SER A 1 116 ? -6.761 3.365 6.825 1.00 98.50 116 SER A CA 1
ATOM 917 C C . SER A 1 116 ? -5.297 3.351 7.255 1.00 98.50 116 SER A C 1
ATOM 919 O O . SER A 1 116 ? -4.687 4.386 7.528 1.00 98.50 116 SER A O 1
ATOM 921 N N . LEU A 1 117 ? -4.723 2.152 7.315 1.00 98.50 117 LEU A N 1
ATOM 922 C CA . LEU A 1 117 ? -3.325 1.900 7.640 1.00 98.50 117 LEU A CA 1
ATOM 923 C C . LEU A 1 117 ? -2.612 1.380 6.392 1.00 98.50 117 LEU A C 1
ATOM 925 O O . LEU A 1 117 ? -3.135 0.507 5.710 1.00 98.50 117 LEU A O 1
ATOM 929 N N . PHE A 1 118 ? -1.395 1.849 6.118 1.00 97.19 118 PHE A N 1
ATOM 930 C CA . PHE A 1 118 ? -0.679 1.515 4.877 1.00 97.19 118 PHE A CA 1
ATOM 931 C C . PHE A 1 118 ? -1.494 1.902 3.628 1.00 97.19 118 PHE A C 1
ATOM 933 O O . PHE A 1 118 ? -1.677 1.094 2.718 1.00 97.19 118 PHE A O 1
ATOM 940 N N . THR A 1 119 ? -2.030 3.128 3.615 1.00 97.25 119 THR A N 1
ATOM 941 C CA . THR A 1 119 ? -3.006 3.590 2.605 1.00 97.25 119 THR A CA 1
ATOM 942 C C . THR A 1 119 ? -2.473 3.557 1.163 1.00 97.25 119 THR A C 1
ATOM 944 O O . THR A 1 119 ? -3.230 3.402 0.199 1.00 97.25 119 THR A O 1
ATOM 947 N N . GLY A 1 120 ? -1.154 3.670 0.972 1.00 95.81 120 GLY A N 1
ATOM 948 C CA . GLY A 1 120 ? -0.540 3.718 -0.348 1.00 95.81 120 GLY A CA 1
ATOM 949 C C . GLY A 1 120 ? -1.123 4.842 -1.212 1.00 95.81 120 GLY A C 1
ATOM 950 O O . GLY A 1 120 ? -1.327 5.967 -0.766 1.00 95.81 120 GLY A O 1
ATOM 951 N N . ALA A 1 121 ? -1.433 4.524 -2.468 1.00 95.00 121 ALA A N 1
ATOM 952 C CA . ALA A 1 121 ? -2.084 5.450 -3.396 1.00 95.00 121 ALA A CA 1
ATOM 953 C C . ALA A 1 121 ? -3.618 5.522 -3.223 1.00 95.00 121 ALA A C 1
ATOM 955 O O . ALA A 1 121 ? -4.308 5.891 -4.170 1.00 95.00 121 ALA A O 1
ATOM 956 N N . TYR A 1 122 ? -4.152 5.139 -2.055 1.00 95.62 122 TYR A N 1
ATOM 957 C CA . TYR A 1 122 ? -5.573 5.241 -1.697 1.00 95.62 122 TYR A CA 1
ATOM 958 C C . TYR A 1 122 ? -6.529 4.296 -2.451 1.00 95.62 122 TYR A C 1
ATOM 960 O O . TYR A 1 122 ? -7.742 4.476 -2.436 1.00 95.62 122 TYR A O 1
ATOM 968 N N . GLY A 1 123 ? -6.013 3.270 -3.136 1.00 93.94 123 GLY A N 1
ATOM 969 C CA . GLY A 1 123 ? -6.831 2.400 -3.994 1.00 93.94 123 GLY A CA 1
ATOM 970 C C . GLY A 1 123 ? -7.850 1.540 -3.236 1.00 93.94 123 GLY A C 1
ATOM 971 O O . GLY A 1 123 ? -8.998 1.439 -3.660 1.00 93.94 123 GLY A O 1
ATOM 972 N N . LEU A 1 124 ? -7.441 0.938 -2.113 1.00 95.31 124 LEU A N 1
ATOM 973 C CA . LEU A 1 124 ? -8.332 0.143 -1.258 1.00 95.31 124 LEU A CA 1
ATOM 974 C C . LEU A 1 124 ? -9.388 1.031 -0.585 1.00 95.31 124 LEU A C 1
ATOM 976 O O . LEU A 1 124 ? -10.566 0.685 -0.547 1.00 95.31 124 LEU A O 1
ATOM 980 N N . ASP A 1 125 ? -8.960 2.199 -0.114 1.00 96.06 125 ASP A N 1
ATOM 981 C CA . ASP A 1 125 ? -9.796 3.177 0.583 1.00 96.06 125 ASP A CA 1
ATOM 982 C C . ASP A 1 125 ? -10.839 3.813 -0.339 1.00 96.06 125 ASP A C 1
ATOM 984 O O . ASP A 1 125 ? -11.982 4.022 0.061 1.00 96.06 125 ASP A O 1
ATOM 988 N N . LEU A 1 126 ? -10.479 4.047 -1.605 1.00 93.81 126 LEU A N 1
ATOM 989 C CA . LEU A 1 126 ? -11.405 4.545 -2.617 1.00 93.81 126 LEU A CA 1
ATOM 990 C C . LEU A 1 126 ? -12.604 3.605 -2.800 1.00 93.81 126 LEU A C 1
ATOM 992 O O . LEU A 1 126 ? -13.715 4.087 -2.982 1.00 93.81 126 LEU A O 1
ATOM 996 N N . GLY A 1 127 ? -12.409 2.286 -2.713 1.00 93.00 127 GLY A N 1
ATOM 997 C CA . GLY A 1 127 ? -13.518 1.329 -2.760 1.00 93.00 127 GLY A CA 1
ATOM 998 C C . GLY A 1 127 ? -14.516 1.532 -1.616 1.00 93.00 127 GLY A C 1
ATOM 999 O O . GLY A 1 127 ? -15.719 1.515 -1.846 1.00 93.00 127 GLY A O 1
ATOM 1000 N N . PHE A 1 128 ? -14.028 1.800 -0.403 1.00 94.56 128 PHE A N 1
ATOM 1001 C CA . PHE A 1 128 ? -14.884 2.115 0.744 1.00 94.56 128 PHE A CA 1
ATOM 1002 C C . PHE A 1 128 ? -15.617 3.451 0.571 1.00 94.56 128 PHE A C 1
ATOM 1004 O O . PHE A 1 128 ? -16.820 3.515 0.815 1.00 94.56 128 PHE A O 1
ATOM 1011 N N . GLU A 1 129 ? -14.928 4.503 0.117 1.00 92.62 129 GLU A N 1
ATOM 1012 C CA . GLU A 1 129 ? -15.572 5.797 -0.160 1.00 92.62 129 GLU A CA 1
ATOM 1013 C C . GLU A 1 129 ? -16.673 5.682 -1.219 1.00 92.62 129 GLU A C 1
ATOM 1015 O O . GLU A 1 129 ? -17.714 6.329 -1.102 1.00 92.62 129 GLU A O 1
ATOM 1020 N N . LEU A 1 130 ? -16.455 4.866 -2.257 1.00 90.25 130 LEU A N 1
ATOM 1021 C CA . LEU A 1 130 ? -17.443 4.650 -3.313 1.00 90.25 130 LEU A CA 1
ATOM 1022 C C . LEU A 1 130 ? -18.719 3.973 -2.791 1.00 90.25 130 LEU A C 1
ATOM 1024 O O . LEU A 1 130 ? -19.804 4.285 -3.277 1.00 90.25 130 LEU A O 1
ATOM 1028 N N . GLU A 1 131 ? -18.592 3.142 -1.757 1.00 90.88 131 GLU A N 1
ATOM 1029 C CA . GLU A 1 131 ? -19.702 2.520 -1.022 1.00 90.88 131 GLU A CA 1
ATOM 1030 C C . GLU A 1 131 ? -20.220 3.395 0.144 1.00 90.88 131 GLU A C 1
ATOM 1032 O O . GLU A 1 131 ? -20.945 2.924 1.022 1.00 90.88 131 GLU A O 1
ATOM 1037 N N . GLY A 1 132 ? -19.833 4.675 0.190 1.00 92.81 132 GLY A N 1
ATOM 1038 C CA . GLY A 1 132 ? -20.362 5.663 1.133 1.00 92.81 132 GLY A CA 1
ATOM 1039 C C . GLY A 1 132 ? -19.761 5.613 2.540 1.00 92.81 132 GLY A C 1
ATOM 1040 O O . GLY A 1 132 ? -20.334 6.196 3.466 1.00 92.81 132 GLY A O 1
ATOM 1041 N N . PHE A 1 133 ? -18.643 4.919 2.751 1.00 95.62 133 PHE A N 1
ATOM 1042 C CA . PHE A 1 133 ? -17.903 4.969 4.016 1.00 95.62 133 PHE A CA 1
ATOM 1043 C C . PHE A 1 133 ? -17.081 6.260 4.120 1.00 95.62 133 PHE A C 1
ATOM 1045 O O . PHE A 1 133 ? -16.651 6.834 3.119 1.00 95.62 133 PHE A O 1
ATOM 1052 N N . GLU A 1 134 ? -16.813 6.694 5.347 1.00 96.25 134 GLU A N 1
ATOM 1053 C CA . GLU A 1 134 ? -15.966 7.843 5.646 1.00 96.25 134 GLU A CA 1
ATOM 1054 C C . GLU A 1 134 ? -14.581 7.384 6.109 1.00 96.25 134 GLU A C 1
ATOM 1056 O O . GLU A 1 134 ? -14.431 6.781 7.171 1.00 96.25 134 GLU A O 1
ATOM 1061 N N . VAL A 1 135 ? -13.544 7.701 5.334 1.00 97.62 135 VAL A N 1
ATOM 1062 C CA . VAL A 1 135 ? -12.156 7.482 5.758 1.00 97.62 135 VAL A CA 1
ATOM 1063 C C . VAL A 1 135 ? -11.743 8.611 6.700 1.00 97.62 135 VAL A C 1
ATOM 1065 O O . VAL A 1 135 ? -11.518 9.746 6.280 1.00 97.62 135 VAL A O 1
ATOM 1068 N N . THR A 1 136 ? -11.649 8.295 7.990 1.00 98.19 136 THR A N 1
ATOM 1069 C CA . THR A 1 136 ? -11.464 9.280 9.067 1.00 98.19 136 THR A CA 1
ATOM 1070 C C . THR A 1 136 ? -9.999 9.620 9.319 1.00 98.19 136 THR A C 1
ATOM 1072 O O . THR A 1 136 ? -9.688 10.692 9.826 1.00 98.19 136 THR A O 1
ATOM 1075 N N . VAL A 1 137 ? -9.079 8.716 8.977 1.00 98.69 137 VAL A N 1
ATOM 1076 C CA . VAL A 1 137 ? -7.631 8.958 9.005 1.00 98.69 137 VAL A CA 1
ATOM 1077 C C . VAL A 1 137 ? -6.933 7.998 8.050 1.00 98.69 137 VAL A C 1
ATOM 1079 O O . VAL A 1 137 ? -7.324 6.835 7.931 1.00 98.69 137 VAL A O 1
ATOM 1082 N N . ALA A 1 138 ? -5.871 8.479 7.410 1.00 98.56 138 ALA A N 1
ATOM 1083 C CA . ALA A 1 138 ? -4.953 7.663 6.632 1.00 98.56 138 ALA A CA 1
ATOM 1084 C C . ALA A 1 138 ? -3.544 7.684 7.243 1.00 98.56 138 ALA A C 1
ATOM 1086 O O . ALA A 1 138 ? -3.085 8.714 7.742 1.00 98.56 138 ALA A O 1
ATOM 1087 N N . LEU A 1 139 ? -2.838 6.557 7.190 1.00 98.62 139 LEU A N 1
ATOM 1088 C CA . LEU A 1 139 ? -1.461 6.427 7.664 1.00 98.62 139 LEU A CA 1
ATOM 1089 C C . LEU A 1 139 ? -0.608 5.724 6.611 1.00 98.62 139 LEU A C 1
ATOM 1091 O O . LEU A 1 139 ? -0.938 4.623 6.171 1.00 98.62 139 LEU A O 1
ATOM 1095 N N . ASP A 1 140 ? 0.517 6.333 6.242 1.00 98.25 140 ASP A N 1
ATOM 1096 C CA . ASP A 1 140 ? 1.550 5.698 5.421 1.00 98.25 140 ASP A CA 1
ATOM 1097 C C . ASP A 1 140 ? 2.927 6.297 5.723 1.00 98.25 140 ASP A C 1
ATOM 1099 O O . ASP A 1 140 ? 3.048 7.455 6.128 1.00 98.25 140 ASP A O 1
ATOM 1103 N N . ILE A 1 141 ? 3.978 5.524 5.465 1.00 96.50 141 ILE A N 1
ATOM 1104 C CA . ILE A 1 141 ? 5.365 5.983 5.574 1.00 96.50 141 ILE A CA 1
ATOM 1105 C C . ILE A 1 141 ? 5.803 6.800 4.348 1.00 96.50 141 ILE A C 1
ATOM 1107 O O . ILE A 1 141 ? 6.734 7.601 4.424 1.00 96.50 141 ILE A O 1
ATOM 1111 N N . SER A 1 142 ? 5.145 6.601 3.204 1.00 95.88 142 SER A N 1
ATOM 1112 C CA . SER A 1 142 ? 5.502 7.207 1.928 1.00 95.88 142 SER A CA 1
ATOM 1113 C C . SER A 1 142 ? 5.020 8.651 1.816 1.00 95.88 142 SER A C 1
ATOM 1115 O O . SER A 1 142 ? 3.828 8.963 1.915 1.00 95.88 142 SER A O 1
ATOM 1117 N N . ARG A 1 143 ? 5.960 9.551 1.503 1.00 95.00 143 ARG A N 1
ATOM 1118 C CA . ARG A 1 143 ? 5.647 10.947 1.180 1.00 95.00 143 ARG A CA 1
ATOM 1119 C C . ARG A 1 143 ? 4.777 11.062 -0.074 1.00 95.00 143 ARG A C 1
ATOM 1121 O O . ARG A 1 143 ? 3.953 11.971 -0.134 1.00 95.00 143 ARG A O 1
ATOM 1128 N N . ASP A 1 144 ? 4.915 10.146 -1.029 1.00 95.19 144 ASP A N 1
ATOM 1129 C CA . ASP A 1 144 ? 4.115 10.152 -2.257 1.00 95.19 144 ASP A CA 1
ATOM 1130 C C . ASP A 1 144 ? 2.648 9.824 -1.967 1.00 95.19 144 ASP A C 1
ATOM 1132 O O . ASP A 1 144 ? 1.761 10.490 -2.498 1.00 95.19 144 ASP A O 1
ATOM 1136 N N . SER A 1 145 ? 2.387 8.877 -1.056 1.00 96.19 145 SER A N 1
ATOM 1137 C CA . SER A 1 145 ? 1.038 8.571 -0.557 1.00 96.19 145 SER A CA 1
ATOM 1138 C C . SER A 1 145 ? 0.398 9.801 0.092 1.00 96.19 145 SER A C 1
ATOM 1140 O O . SER A 1 145 ? -0.739 10.155 -0.218 1.00 96.19 145 SER A O 1
ATOM 1142 N N . TYR A 1 146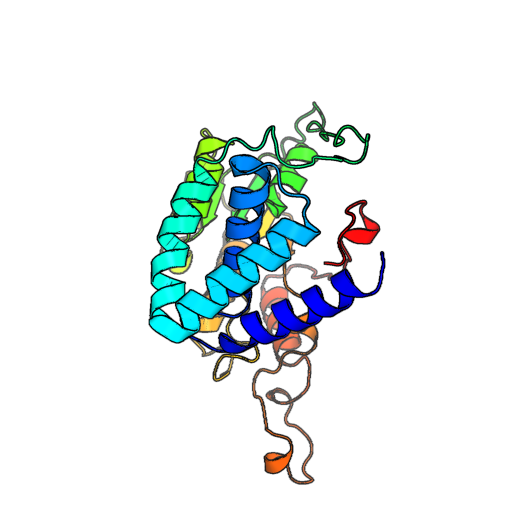 ? 1.158 10.522 0.927 1.00 97.19 146 TYR A N 1
ATOM 1143 C CA . TYR A 1 146 ? 0.705 11.782 1.527 1.00 97.19 146 TYR A CA 1
ATOM 1144 C C . TYR A 1 146 ? 0.356 12.837 0.470 1.00 97.19 146 TYR A C 1
ATOM 1146 O O . TYR A 1 146 ? -0.716 13.441 0.530 1.00 97.19 146 TYR A O 1
ATOM 1154 N N . LEU A 1 147 ? 1.254 13.082 -0.491 1.00 94.06 147 LEU A N 1
ATOM 1155 C CA . LEU A 1 147 ? 1.043 14.095 -1.528 1.00 94.06 147 LEU A CA 1
ATOM 1156 C C . LEU A 1 147 ? -0.165 13.743 -2.400 1.00 94.06 147 LEU A C 1
ATOM 1158 O O . LEU A 1 147 ? -0.979 14.618 -2.699 1.00 94.06 147 LEU A O 1
ATOM 1162 N N . ASN A 1 148 ? -0.311 12.462 -2.750 1.00 93.50 148 ASN A N 1
ATOM 1163 C CA . ASN A 1 148 ? -1.456 11.957 -3.492 1.00 93.50 148 ASN A CA 1
ATOM 1164 C C . ASN A 1 148 ? -2.764 12.196 -2.726 1.00 93.50 148 ASN A C 1
ATOM 1166 O O . ASN A 1 148 ? -3.682 12.810 -3.278 1.00 93.50 148 ASN A O 1
ATOM 1170 N N . LEU A 1 149 ? -2.837 11.790 -1.451 1.00 95.56 149 LEU A N 1
ATOM 1171 C CA . LEU A 1 149 ? -4.059 11.977 -0.677 1.00 95.56 149 LEU A CA 1
ATOM 1172 C C . LEU A 1 149 ? -4.383 13.458 -0.523 1.00 95.56 149 LEU A C 1
ATOM 1174 O O . LEU A 1 149 ? -5.516 13.858 -0.753 1.00 95.56 149 LEU A O 1
ATOM 1178 N N . LYS A 1 150 ? -3.410 14.306 -0.179 1.00 95.00 150 LYS A N 1
ATOM 1179 C CA . LYS A 1 150 ? -3.680 15.734 0.031 1.00 95.00 150 LYS A CA 1
ATOM 1180 C C . LYS A 1 150 ? -4.124 16.458 -1.236 1.00 95.00 150 LYS A C 1
ATOM 1182 O O . LYS A 1 150 ? -4.927 17.381 -1.128 1.00 95.00 150 LYS A O 1
ATOM 1187 N N . ALA A 1 151 ? -3.681 16.018 -2.412 1.00 92.44 151 ALA A N 1
ATOM 1188 C CA . ALA A 1 151 ? -4.171 16.551 -3.678 1.00 92.44 151 ALA A CA 1
ATOM 1189 C C . ALA A 1 151 ? -5.644 16.183 -3.952 1.00 92.44 151 ALA A C 1
ATOM 1191 O O . ALA A 1 151 ? -6.372 16.985 -4.530 1.00 92.44 151 ALA A O 1
ATOM 1192 N N . ASN A 1 152 ? -6.095 14.997 -3.526 1.00 91.50 152 ASN A N 1
ATOM 1193 C CA . ASN A 1 152 ? -7.412 14.454 -3.887 1.00 91.50 152 ASN A CA 1
ATOM 1194 C C . ASN A 1 152 ? -8.462 14.521 -2.761 1.00 91.50 152 ASN A C 1
ATOM 1196 O O . ASN A 1 152 ? -9.662 14.572 -3.032 1.00 91.50 152 ASN A O 1
ATOM 1200 N N . ARG A 1 153 ? -8.028 14.496 -1.500 1.00 94.12 153 ARG A N 1
ATOM 1201 C CA . ARG A 1 153 ? -8.820 14.471 -0.258 1.00 94.12 153 ARG A CA 1
ATOM 1202 C C . ARG A 1 153 ? -8.153 15.340 0.823 1.00 94.12 153 ARG A C 1
ATOM 1204 O O . ARG A 1 153 ? -7.779 14.847 1.887 1.00 94.12 153 ARG A O 1
ATOM 1211 N N . PRO A 1 154 ? -7.999 16.658 0.600 1.00 94.75 154 PRO A N 1
ATOM 1212 C CA . PRO A 1 154 ? -7.219 17.531 1.486 1.00 94.75 154 PRO A CA 1
ATOM 1213 C C . PRO A 1 154 ? -7.703 17.544 2.946 1.00 94.75 154 PRO A C 1
ATOM 1215 O O . PRO A 1 154 ? -6.895 17.754 3.855 1.00 94.75 154 PRO A O 1
ATOM 1218 N N . LYS A 1 155 ? -9.002 17.295 3.164 1.00 96.00 155 LYS A N 1
ATOM 1219 C CA . LYS A 1 155 ? -9.653 17.301 4.481 1.00 96.00 155 LYS A CA 1
ATOM 1220 C C . LYS A 1 155 ? -9.373 16.056 5.323 1.00 96.00 155 LYS A C 1
ATOM 1222 O O . LYS A 1 155 ? -9.475 16.154 6.538 1.00 96.00 155 LYS A O 1
ATOM 1227 N N . ILE A 1 156 ? -9.016 14.926 4.710 1.00 97.50 156 ILE A N 1
ATOM 1228 C CA . ILE A 1 156 ? -8.777 13.683 5.450 1.00 97.50 156 ILE A CA 1
ATOM 1229 C C . ILE A 1 156 ? -7.457 13.816 6.221 1.00 97.50 156 ILE A C 1
ATOM 1231 O O . ILE A 1 156 ? -6.429 14.141 5.607 1.00 97.50 156 ILE A O 1
ATOM 1235 N N . PRO A 1 157 ? -7.451 13.612 7.549 1.00 98.31 157 PRO A N 1
ATOM 1236 C CA . PRO A 1 157 ? -6.231 13.580 8.344 1.00 98.31 157 PRO A CA 1
ATOM 1237 C C . PRO A 1 157 ? -5.222 12.543 7.833 1.00 98.31 157 PRO A C 1
ATOM 1239 O O . PRO A 1 157 ? -5.599 11.467 7.371 1.00 98.31 157 PRO A O 1
ATOM 1242 N N . PHE A 1 158 ? -3.927 12.869 7.896 1.00 98.50 158 PHE A N 1
ATOM 1243 C CA . PHE A 1 158 ? -2.867 11.973 7.422 1.00 98.50 158 PHE A CA 1
ATOM 1244 C C . PHE A 1 158 ? -1.703 11.915 8.406 1.00 98.50 158 PHE A C 1
ATOM 1246 O O . PHE A 1 158 ? -1.067 12.936 8.675 1.00 98.50 158 PHE A O 1
ATOM 1253 N N . LEU A 1 159 ? -1.373 10.709 8.858 1.00 98.50 159 LEU A N 1
ATOM 1254 C CA . LEU A 1 159 ? -0.215 10.419 9.696 1.00 98.50 159 LEU A CA 1
ATOM 1255 C C . LEU A 1 159 ? 0.937 9.918 8.817 1.00 98.50 159 LEU A C 1
ATOM 1257 O O . LEU A 1 159 ? 0.931 8.782 8.349 1.00 98.50 159 LEU A O 1
ATOM 1261 N N . LEU A 1 160 ? 1.912 10.797 8.557 1.00 98.31 160 LEU A N 1
ATOM 1262 C CA . LEU A 1 160 ? 3.081 10.483 7.732 1.00 98.31 160 LEU A CA 1
ATOM 1263 C C . LEU A 1 160 ? 4.210 9.929 8.597 1.00 98.31 160 LEU A C 1
ATOM 1265 O O . LEU A 1 160 ? 4.847 10.679 9.337 1.00 98.31 160 LEU A O 1
ATOM 1269 N N . GLY A 1 161 ? 4.479 8.634 8.466 1.00 96.88 161 GLY A N 1
ATOM 1270 C CA . GLY A 1 161 ? 5.577 7.974 9.161 1.00 96.88 161 GLY A CA 1
ATOM 1271 C C . GLY A 1 161 ? 5.388 6.468 9.292 1.00 96.88 161 GLY A C 1
ATOM 1272 O O . GLY A 1 161 ? 4.417 5.890 8.808 1.00 96.88 161 GLY A O 1
ATOM 1273 N N . ASP A 1 162 ? 6.343 5.831 9.962 1.00 95.44 162 ASP A N 1
ATOM 1274 C CA . ASP A 1 162 ? 6.247 4.413 10.301 1.00 95.44 162 ASP A CA 1
ATOM 1275 C C . ASP A 1 162 ? 5.150 4.208 11.359 1.00 95.44 162 ASP A C 1
ATOM 1277 O O . ASP A 1 162 ? 5.137 4.892 12.383 1.00 95.44 162 ASP A O 1
ATOM 1281 N N . ILE A 1 163 ? 4.245 3.251 11.138 1.00 96.19 163 ILE A N 1
ATOM 1282 C CA . ILE A 1 163 ? 3.167 2.900 12.074 1.00 96.19 163 ILE A CA 1
ATOM 1283 C C . ILE A 1 163 ? 3.683 2.592 13.490 1.00 96.19 163 ILE A C 1
ATOM 1285 O O . ILE A 1 163 ? 2.987 2.869 14.469 1.00 96.19 163 ILE A O 1
ATOM 1289 N N . ALA A 1 164 ? 4.910 2.078 13.619 1.00 94.19 164 ALA A N 1
ATOM 1290 C CA . ALA A 1 164 ? 5.542 1.790 14.905 1.00 94.19 164 ALA A CA 1
ATOM 1291 C C . ALA A 1 164 ? 5.776 3.054 15.756 1.00 94.19 164 ALA A C 1
ATOM 1293 O O . ALA A 1 164 ? 5.920 2.968 16.976 1.00 94.19 164 ALA A O 1
ATOM 1294 N N . GLN A 1 165 ? 5.804 4.236 15.130 1.00 96.12 165 GLN A N 1
ATOM 1295 C CA . GLN A 1 165 ? 5.974 5.527 15.804 1.00 96.12 165 GLN A CA 1
ATOM 1296 C C . GLN A 1 165 ? 4.655 6.099 16.337 1.00 96.12 165 GLN A C 1
ATOM 1298 O O . GLN A 1 165 ? 4.679 7.022 17.151 1.00 96.12 165 GLN A O 1
ATOM 1303 N N . PHE A 1 166 ? 3.512 5.546 15.921 1.00 97.56 166 PHE A N 1
ATOM 1304 C CA . PHE A 1 166 ? 2.190 6.018 16.317 1.00 97.56 166 PHE A CA 1
ATOM 1305 C C . PHE A 1 166 ? 1.527 5.030 17.278 1.00 97.56 166 PHE A C 1
ATOM 1307 O O . PHE A 1 166 ? 1.269 3.863 16.949 1.00 97.56 166 PHE A O 1
ATOM 1314 N N . LYS A 1 167 ? 1.189 5.508 18.482 1.00 98.19 167 LYS A N 1
ATOM 1315 C CA . LYS A 1 167 ? 0.335 4.737 19.391 1.00 98.19 167 LYS A CA 1
ATOM 1316 C C . LYS A 1 167 ? -1.067 4.668 18.802 1.00 98.19 167 LYS A C 1
ATOM 1318 O O . LYS A 1 167 ? -1.535 5.626 18.189 1.00 98.19 167 LYS A O 1
ATOM 1323 N N . THR A 1 168 ? -1.785 3.575 19.049 1.00 98.62 168 THR A N 1
ATOM 1324 C CA . THR A 1 168 ? -3.167 3.438 18.562 1.00 98.62 168 THR A CA 1
ATOM 1325 C C . THR A 1 168 ? -4.065 4.563 19.078 1.00 98.62 168 THR A C 1
ATOM 1327 O O . THR A 1 168 ? -4.916 5.049 18.345 1.00 98.62 168 THR A O 1
ATOM 1330 N N . SER A 1 169 ? -3.836 5.044 20.305 1.00 98.25 169 SER A N 1
ATOM 1331 C CA . SER A 1 169 ? -4.546 6.202 20.859 1.00 98.25 169 SER A CA 1
ATOM 1332 C C . SER A 1 169 ? -4.356 7.479 20.041 1.00 98.25 169 SER A C 1
ATOM 1334 O O . SER A 1 169 ? -5.290 8.265 19.934 1.00 98.25 169 SER A O 1
ATOM 1336 N N . ASP A 1 170 ? -3.168 7.684 19.468 1.00 98.06 170 ASP A N 1
ATOM 1337 C CA . ASP A 1 170 ? -2.862 8.872 18.670 1.00 98.06 170 ASP A CA 1
ATOM 1338 C C . ASP A 1 170 ? -3.540 8.772 17.297 1.00 98.06 170 ASP A C 1
ATOM 1340 O O . ASP A 1 170 ? -4.138 9.743 16.843 1.00 98.06 170 ASP A O 1
ATOM 1344 N N . ILE A 1 171 ? -3.543 7.574 16.696 1.00 98.69 171 ILE A N 1
ATOM 1345 C CA . ILE A 1 171 ? -4.274 7.282 15.451 1.00 98.69 171 ILE A CA 1
ATOM 1346 C C . ILE A 1 171 ? -5.773 7.547 15.631 1.00 98.69 171 ILE A C 1
ATOM 1348 O O . ILE A 1 171 ? -6.388 8.234 14.820 1.00 98.69 171 ILE A O 1
ATOM 1352 N N . LEU A 1 172 ? -6.361 7.035 16.714 1.00 98.69 172 LEU A N 1
ATOM 1353 C CA . LEU A 1 172 ? -7.781 7.217 17.013 1.00 98.69 172 LEU A CA 1
ATOM 1354 C C . LEU A 1 172 ? -8.128 8.673 17.323 1.00 98.69 172 LEU A C 1
ATOM 1356 O O . LEU A 1 172 ? -9.152 9.169 16.865 1.00 98.69 172 LEU A O 1
ATOM 1360 N N . LYS A 1 173 ? -7.257 9.377 18.052 1.00 98.44 173 LYS A N 1
ATOM 1361 C CA . LYS A 1 173 ? -7.432 10.804 18.323 1.00 98.44 173 LYS A CA 1
ATOM 1362 C C . LYS A 1 173 ? -7.458 11.615 17.028 1.00 98.44 173 LYS A C 1
ATOM 1364 O O . LYS A 1 173 ? -8.324 12.472 16.889 1.00 98.44 173 LYS A O 1
ATOM 1369 N N . GLU A 1 174 ? -6.543 11.336 16.102 1.00 98.38 174 GLU A N 1
ATOM 1370 C CA . GLU A 1 174 ? -6.503 11.997 14.792 1.00 98.38 174 GLU A CA 1
ATOM 1371 C C . GLU A 1 174 ? -7.751 11.672 13.955 1.00 98.38 174 GLU A C 1
ATOM 1373 O O . GLU A 1 174 ? -8.275 12.541 13.266 1.00 98.38 174 GLU A O 1
ATOM 1378 N N . ALA A 1 175 ? -8.277 10.450 14.081 1.00 98.12 175 ALA A N 1
ATOM 1379 C CA . ALA A 1 175 ? -9.541 10.039 13.473 1.00 98.12 175 ALA A CA 1
ATOM 1380 C C . ALA A 1 175 ? -10.792 10.648 14.136 1.00 98.12 175 ALA A C 1
ATOM 1382 O O . ALA A 1 175 ? -11.885 10.503 13.599 1.00 98.12 175 ALA A O 1
ATOM 1383 N N . GLY A 1 176 ? -10.671 11.273 15.313 1.00 98.19 176 GLY A N 1
ATOM 1384 C CA . GLY A 1 176 ? -11.821 11.724 16.103 1.00 98.19 176 GLY A CA 1
ATOM 1385 C C . GLY A 1 176 ? -12.634 10.585 16.737 1.00 98.19 176 GLY A C 1
ATOM 1386 O O . GLY A 1 176 ? -13.814 10.768 17.022 1.00 98.19 176 GLY A O 1
ATOM 1387 N N . LEU A 1 177 ? -12.016 9.422 16.963 1.00 98.19 177 LEU A N 1
ATOM 1388 C CA . LEU A 1 177 ? -12.666 8.196 17.436 1.00 98.19 177 LEU A CA 1
ATOM 1389 C C . LEU A 1 177 ? -12.064 7.698 18.756 1.00 98.19 177 LEU A C 1
ATOM 1391 O O . LEU A 1 177 ? -10.956 8.061 19.157 1.00 98.19 177 LEU A O 1
ATOM 1395 N N . ARG A 1 178 ? -12.791 6.813 19.439 1.00 98.25 178 ARG A N 1
ATOM 1396 C CA . ARG A 1 178 ? -12.336 6.068 20.622 1.00 98.25 178 ARG A CA 1
ATOM 1397 C C . ARG A 1 178 ? -12.282 4.564 20.331 1.00 98.25 178 ARG A C 1
ATOM 1399 O O . ARG A 1 178 ? -12.906 4.090 19.380 1.00 98.25 178 ARG A O 1
ATOM 1406 N N . PRO A 1 179 ? -11.560 3.775 21.149 1.00 98.25 179 PRO A N 1
ATOM 1407 C CA . PRO A 1 179 ? -11.605 2.320 21.042 1.00 98.25 179 PRO A CA 1
ATOM 1408 C C . PRO A 1 179 ? -13.046 1.792 21.068 1.00 98.25 179 PRO A C 1
ATOM 1410 O O . PRO A 1 179 ? -13.808 2.122 21.976 1.00 98.25 179 PRO A O 1
ATOM 1413 N N . GLY A 1 180 ? -13.405 0.958 20.092 1.00 97.56 180 GLY A N 1
ATOM 1414 C CA . GLY A 1 180 ? -14.756 0.418 19.909 1.00 97.56 180 GLY A CA 1
ATOM 1415 C C . GLY A 1 180 ? -15.691 1.262 19.035 1.00 97.56 180 GLY A C 1
ATOM 1416 O O . GLY A 1 180 ? -16.786 0.796 18.733 1.00 97.56 180 GLY A O 1
ATOM 1417 N N . GLU A 1 181 ? -15.284 2.465 18.614 1.00 98.00 181 GLU A N 1
ATOM 1418 C CA . GLU A 1 181 ? -16.083 3.322 17.717 1.00 98.00 181 GLU A CA 1
ATOM 1419 C C . GLU A 1 181 ? -15.729 3.150 16.237 1.00 98.00 181 GLU A C 1
ATOM 1421 O O . GLU A 1 181 ? -16.518 3.528 15.382 1.00 98.00 181 GLU A O 1
ATOM 1426 N N . VAL A 1 182 ? -14.573 2.555 15.927 1.00 98.31 182 VAL A N 1
ATOM 1427 C CA . VAL A 1 182 ? -14.146 2.311 14.543 1.00 98.31 182 VAL A CA 1
ATOM 1428 C C . VAL A 1 182 ? -15.008 1.216 13.911 1.00 98.31 182 VAL A C 1
ATOM 1430 O O . VAL A 1 182 ? -15.103 0.109 14.447 1.00 98.31 182 VAL A O 1
ATOM 1433 N N . ASP A 1 183 ? -15.595 1.467 12.743 1.00 98.62 183 ASP A N 1
ATOM 1434 C CA . ASP A 1 183 ? -16.329 0.421 12.023 1.00 98.62 183 ASP A CA 1
ATOM 1435 C C . ASP A 1 183 ? -15.368 -0.513 11.290 1.00 98.62 183 ASP A C 1
ATOM 1437 O O . ASP A 1 183 ? -15.457 -1.735 11.445 1.00 98.62 183 ASP A O 1
ATOM 1441 N N . VAL A 1 184 ? -14.414 0.055 10.549 1.00 98.69 184 VAL A N 1
ATOM 1442 C CA . VAL A 1 184 ? -13.447 -0.703 9.754 1.00 98.69 184 VAL A CA 1
ATOM 1443 C C . VAL A 1 184 ? -12.021 -0.213 9.996 1.00 98.69 184 VAL A C 1
ATOM 1445 O O . VAL A 1 184 ? -11.721 0.970 9.866 1.00 98.69 184 VAL A O 1
ATOM 1448 N N . VAL A 1 185 ? -11.109 -1.139 10.290 1.00 98.75 185 VAL A N 1
ATOM 1449 C CA . VAL A 1 185 ? -9.667 -0.919 10.082 1.00 98.75 185 VAL A CA 1
ATOM 1450 C C . VAL A 1 185 ? -9.263 -1.609 8.788 1.00 98.75 185 VAL A C 1
ATOM 1452 O O . VAL A 1 185 ? -9.497 -2.807 8.632 1.00 98.75 185 VAL A O 1
ATOM 1455 N N . THR A 1 186 ? -8.645 -0.878 7.868 1.00 98.19 186 THR A N 1
ATOM 1456 C CA . THR A 1 186 ? -8.179 -1.421 6.587 1.00 98.19 186 THR A CA 1
ATOM 1457 C C . THR A 1 186 ? -6.672 -1.254 6.436 1.00 98.19 186 THR A C 1
ATOM 1459 O O . THR A 1 186 ? -6.091 -0.336 7.016 1.00 98.19 186 THR A O 1
ATOM 1462 N N . GLY A 1 187 ? -6.024 -2.149 5.690 1.00 96.50 187 GLY A N 1
ATOM 1463 C CA . GLY A 1 187 ? -4.630 -1.961 5.307 1.00 96.50 187 GLY A CA 1
ATOM 1464 C C . GLY A 1 187 ? -3.974 -3.125 4.579 1.00 96.50 187 GLY A C 1
ATOM 1465 O O . GLY A 1 187 ? -4.395 -4.275 4.695 1.00 96.50 187 GLY A O 1
ATOM 1466 N N . GLY A 1 188 ? -2.905 -2.810 3.848 1.00 93.19 188 GLY A N 1
ATOM 1467 C CA . GLY A 1 188 ? -2.024 -3.779 3.189 1.00 93.19 188 GLY A CA 1
ATOM 1468 C C . GLY A 1 188 ? -0.627 -3.773 3.814 1.00 93.19 188 GLY A C 1
ATOM 1469 O O . GLY A 1 188 ? 0.294 -3.205 3.219 1.00 93.19 188 GLY A O 1
ATOM 1470 N N . PRO A 1 189 ? -0.436 -4.326 5.031 1.00 91.75 189 PRO A N 1
ATOM 1471 C CA . PRO A 1 189 ? 0.872 -4.327 5.679 1.00 91.75 189 PRO A CA 1
ATOM 1472 C C . PRO A 1 189 ? 1.900 -5.063 4.800 1.00 91.75 189 PRO A C 1
ATOM 1474 O O . PRO A 1 189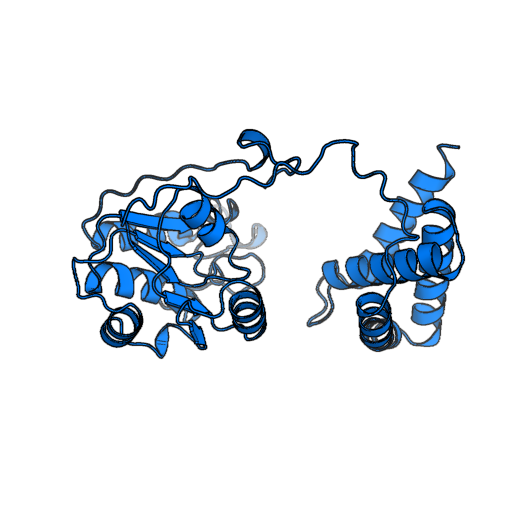 ? 1.623 -6.157 4.317 1.00 91.75 189 PRO A O 1
ATOM 1477 N N . PRO A 1 190 ? 3.110 -4.519 4.581 1.00 82.00 190 PRO A N 1
ATOM 1478 C CA . PRO A 1 190 ? 4.056 -5.105 3.640 1.00 82.00 190 PRO A CA 1
ATOM 1479 C C . PRO A 1 190 ? 4.559 -6.494 4.075 1.00 82.00 190 PRO A C 1
ATOM 1481 O O . PRO A 1 190 ? 5.194 -6.658 5.117 1.00 82.00 190 PRO A O 1
ATOM 1484 N N . CYS A 1 191 ? 4.397 -7.486 3.194 1.00 64.56 191 CYS A N 1
ATOM 1485 C CA . CYS A 1 191 ? 4.812 -8.884 3.382 1.00 64.56 191 CYS A CA 1
ATOM 1486 C C . CYS A 1 191 ? 6.328 -9.152 3.208 1.00 64.56 191 CYS A C 1
ATOM 1488 O O . CYS A 1 191 ? 6.758 -10.164 2.635 1.00 64.56 191 CYS A O 1
ATOM 1490 N N . GLN A 1 192 ? 7.196 -8.246 3.664 1.00 54.53 192 GLN A N 1
ATOM 1491 C CA . GLN A 1 192 ? 8.646 -8.350 3.438 1.00 54.53 192 GLN A CA 1
ATOM 1492 C C . GLN A 1 192 ? 9.360 -9.590 4.029 1.00 54.53 192 GLN A C 1
ATOM 1494 O O . GLN A 1 192 ? 10.308 -10.052 3.383 1.00 54.53 192 GLN A O 1
ATOM 1499 N N . PRO A 1 193 ? 8.963 -10.201 5.167 1.00 50.78 193 PRO A N 1
ATOM 1500 C CA . PRO A 1 193 ? 9.693 -11.354 5.709 1.00 50.78 193 PRO A CA 1
ATOM 1501 C C . PRO A 1 193 ? 9.486 -12.639 4.885 1.00 50.78 193 PRO A C 1
ATOM 1503 O O . PRO A 1 193 ? 10.203 -13.623 5.067 1.00 50.78 193 PRO A O 1
ATOM 1506 N N . PHE A 1 194 ? 8.547 -12.633 3.933 1.00 50.81 194 PHE A N 1
ATOM 1507 C CA . PHE A 1 194 ? 8.080 -13.831 3.236 1.00 50.81 194 PHE A CA 1
ATOM 1508 C C . PHE A 1 194 ? 8.357 -13.817 1.714 1.00 50.81 194 PHE A C 1
ATOM 1510 O O . PHE A 1 194 ? 8.241 -14.848 1.040 1.00 50.81 194 PHE A O 1
ATOM 1517 N N . SER A 1 195 ? 8.857 -12.702 1.167 1.00 39.06 195 SER A N 1
ATOM 1518 C CA . SER A 1 195 ? 9.236 -12.538 -0.251 1.00 39.06 195 SER A CA 1
ATOM 1519 C C . SER A 1 195 ? 10.539 -13.280 -0.632 1.00 39.06 195 SER A C 1
ATOM 1521 O O . SER A 1 195 ? 11.418 -13.430 0.220 1.00 39.06 195 SER A O 1
ATOM 1523 N N . PRO A 1 196 ? 10.710 -13.778 -1.881 1.00 37.34 196 PRO A N 1
ATOM 1524 C CA . PRO A 1 196 ? 11.908 -14.513 -2.329 1.00 37.34 196 PRO A CA 1
ATOM 1525 C C . PRO A 1 196 ? 13.238 -13.767 -2.185 1.00 37.34 196 PRO A C 1
ATOM 1527 O O . PRO A 1 196 ? 14.281 -14.414 -2.142 1.00 37.34 196 PRO A O 1
ATOM 1530 N N . ALA A 1 197 ? 13.205 -12.435 -2.105 1.00 38.06 197 ALA A N 1
ATOM 1531 C CA . ALA A 1 197 ? 14.389 -11.581 -2.152 1.00 38.06 197 ALA A CA 1
ATOM 1532 C C . ALA A 1 197 ? 15.062 -11.313 -0.785 1.00 38.06 197 ALA A C 1
ATOM 1534 O O . ALA A 1 197 ? 16.178 -10.801 -0.752 1.00 38.06 197 ALA A O 1
ATOM 1535 N N . GLY A 1 198 ? 14.428 -11.653 0.347 1.00 41.25 198 GLY A N 1
ATOM 1536 C CA . GLY A 1 198 ? 14.969 -11.405 1.692 1.00 41.25 198 GLY A CA 1
ATOM 1537 C C . GLY A 1 198 ? 15.472 -12.680 2.375 1.00 41.25 198 GLY A C 1
ATOM 1538 O O . GLY A 1 198 ? 14.841 -13.725 2.270 1.00 41.25 198 GLY A O 1
ATOM 1539 N N . LYS A 1 199 ? 16.590 -12.625 3.116 1.00 41.94 199 LYS A N 1
ATOM 1540 C CA . LYS A 1 199 ? 17.060 -13.734 3.978 1.00 41.94 199 LYS A CA 1
ATOM 1541 C C . LYS A 1 199 ? 16.074 -13.976 5.134 1.00 41.94 199 LYS A C 1
ATOM 1543 O O . LYS A 1 199 ? 16.235 -13.382 6.187 1.00 41.94 199 LYS A O 1
ATOM 1548 N N . ARG A 1 200 ? 15.031 -14.770 4.892 1.00 51.41 200 ARG A N 1
ATOM 1549 C CA . ARG A 1 200 ? 13.836 -14.994 5.732 1.00 51.41 200 ARG A CA 1
ATOM 1550 C C . ARG A 1 200 ? 14.169 -15.613 7.094 1.00 51.41 200 ARG A C 1
ATOM 1552 O O . ARG A 1 200 ? 14.686 -16.730 7.143 1.00 51.41 200 ARG A O 1
ATOM 1559 N N . GLN A 1 201 ? 13.866 -14.911 8.184 1.00 44.94 201 GLN A N 1
ATOM 1560 C CA . GLN A 1 201 ? 13.815 -15.492 9.526 1.00 44.94 201 GLN A CA 1
ATOM 1561 C C . GLN A 1 201 ? 12.426 -15.227 10.139 1.00 44.94 201 GLN A C 1
ATOM 1563 O O . GLN A 1 201 ? 11.654 -14.433 9.626 1.00 44.94 201 GLN A O 1
ATOM 1568 N N . SER A 1 202 ? 12.081 -16.003 11.166 1.00 51.41 202 SER A N 1
ATOM 1569 C CA . SER A 1 202 ? 10.779 -16.136 11.862 1.00 51.41 202 SER A CA 1
ATOM 1570 C C . SER A 1 202 ? 10.052 -14.845 12.304 1.00 51.41 202 SER A C 1
ATOM 1572 O O . SER A 1 202 ? 10.546 -13.756 12.100 1.00 51.41 202 SER A O 1
ATOM 1574 N N . LEU A 1 203 ? 8.937 -14.956 13.044 1.00 47.12 203 LEU A N 1
ATOM 1575 C CA . LEU A 1 203 ? 8.253 -13.863 13.782 1.00 47.12 203 LEU A CA 1
ATOM 1576 C C . LEU A 1 203 ? 9.152 -12.931 14.629 1.00 47.12 203 LEU A C 1
ATOM 1578 O O . LEU A 1 203 ? 8.689 -11.896 15.091 1.00 47.12 203 LEU A O 1
ATOM 1582 N N . ARG A 1 204 ? 10.413 -13.304 14.881 1.00 47.25 204 ARG A N 1
ATOM 1583 C CA . ARG A 1 204 ? 11.431 -12.451 15.527 1.00 47.25 204 ARG A CA 1
ATOM 1584 C C . ARG A 1 204 ? 12.181 -11.546 14.544 1.00 47.25 204 ARG A C 1
ATOM 1586 O O . ARG A 1 204 ? 13.107 -10.846 14.937 1.00 47.25 204 ARG A O 1
ATOM 1593 N N . ASP A 1 205 ? 11.838 -11.618 13.267 1.00 55.19 205 ASP A N 1
ATOM 1594 C CA . ASP A 1 205 ? 12.390 -10.795 12.208 1.00 55.19 205 ASP A CA 1
ATOM 1595 C C . ASP A 1 205 ? 11.804 -9.383 12.316 1.00 55.19 205 ASP A C 1
ATOM 1597 O O . ASP A 1 205 ? 10.579 -9.239 12.278 1.00 55.19 205 ASP A O 1
ATOM 1601 N N . PRO A 1 206 ? 12.644 -8.336 12.412 1.00 52.31 206 PRO A N 1
ATOM 1602 C CA . PRO A 1 206 ? 12.192 -6.946 12.416 1.00 52.31 206 PRO A CA 1
ATOM 1603 C C . PRO A 1 206 ? 11.265 -6.609 11.239 1.00 52.31 206 PRO A C 1
ATOM 1605 O O . PRO A 1 206 ? 10.438 -5.713 11.338 1.00 52.31 206 PRO A O 1
ATOM 1608 N N . ARG A 1 207 ? 11.350 -7.355 10.131 1.00 54.66 207 ARG A N 1
ATOM 1609 C CA . ARG A 1 207 ? 10.499 -7.176 8.947 1.00 54.66 207 ARG A CA 1
ATOM 1610 C C . ARG A 1 207 ? 9.070 -7.690 9.122 1.00 54.66 207 ARG A C 1
ATOM 1612 O O . ARG A 1 207 ? 8.228 -7.364 8.298 1.00 54.66 207 ARG A O 1
ATOM 1619 N N . ALA A 1 208 ? 8.775 -8.475 10.160 1.00 64.12 208 ALA A N 1
ATOM 1620 C CA . ALA A 1 208 ? 7.403 -8.827 10.538 1.00 64.12 208 ALA A CA 1
ATOM 1621 C C . ALA A 1 208 ? 6.713 -7.724 11.363 1.00 64.12 208 ALA A C 1
ATOM 1623 O O . ALA A 1 208 ? 5.509 -7.819 11.605 1.00 64.12 208 ALA A O 1
ATOM 1624 N N . ALA A 1 209 ? 7.449 -6.682 11.773 1.00 75.06 209 ALA A N 1
ATOM 1625 C CA . ALA A 1 209 ? 6.927 -5.603 12.607 1.00 75.06 209 ALA A CA 1
ATOM 1626 C C . ALA A 1 209 ? 5.687 -4.907 12.016 1.00 75.06 209 ALA A C 1
ATOM 1628 O O . ALA A 1 209 ? 4.710 -4.805 12.752 1.00 75.06 209 ALA A O 1
ATOM 1629 N N . PRO A 1 210 ? 5.614 -4.564 10.710 1.00 87.62 210 PRO A N 1
ATOM 1630 C CA . PRO A 1 210 ? 4.445 -3.864 10.168 1.00 87.62 210 PRO A CA 1
ATOM 1631 C C . PRO A 1 210 ? 3.134 -4.652 10.310 1.00 87.62 210 PRO A C 1
ATOM 1633 O O . PRO A 1 210 ? 2.097 -4.085 10.648 1.00 87.62 210 PRO A O 1
ATOM 1636 N N . LEU A 1 211 ? 3.176 -5.977 10.121 1.00 89.31 211 LEU A N 1
ATOM 1637 C CA . LEU A 1 211 ? 2.015 -6.840 10.353 1.00 89.31 211 LEU A CA 1
ATOM 1638 C C . LEU A 1 211 ? 1.638 -6.880 11.839 1.00 89.31 211 LEU A C 1
ATOM 1640 O O . LEU A 1 211 ? 0.459 -6.852 12.185 1.00 89.31 211 LEU A O 1
ATOM 1644 N N . MET A 1 212 ? 2.624 -6.957 12.732 1.00 89.75 212 MET A N 1
ATOM 1645 C CA . MET A 1 212 ? 2.355 -6.975 14.170 1.00 89.75 212 MET A CA 1
ATOM 1646 C C . MET A 1 212 ? 1.803 -5.635 14.665 1.00 89.75 212 MET A C 1
ATOM 1648 O O . MET A 1 212 ? 0.928 -5.638 15.527 1.00 89.75 212 MET A O 1
ATOM 1652 N N . ASP A 1 213 ? 2.242 -4.515 14.092 1.00 94.75 213 ASP A N 1
ATOM 1653 C CA . ASP A 1 213 ? 1.683 -3.188 14.348 1.00 94.75 213 ASP A CA 1
ATOM 1654 C C . ASP A 1 213 ? 0.254 -3.048 13.818 1.00 94.75 213 ASP A C 1
ATOM 1656 O O . ASP A 1 213 ? -0.609 -2.518 14.517 1.00 94.75 213 ASP A O 1
ATOM 1660 N N . PHE A 1 214 ? -0.046 -3.607 12.643 1.00 96.56 214 PHE A N 1
ATOM 1661 C CA . PHE A 1 214 ? -1.422 -3.710 12.155 1.00 96.56 214 PHE A CA 1
ATOM 1662 C C . PHE A 1 214 ? -2.310 -4.484 13.147 1.00 96.56 214 PHE A C 1
ATOM 1664 O O . PHE A 1 214 ? -3.374 -4.016 13.556 1.00 96.56 214 PHE A O 1
ATOM 1671 N N . ILE A 1 215 ? -1.837 -5.644 13.617 1.00 95.62 215 ILE A N 1
ATOM 1672 C CA . ILE A 1 215 ? -2.536 -6.472 14.613 1.00 95.62 215 ILE A CA 1
ATOM 1673 C C . ILE A 1 215 ? -2.672 -5.746 15.960 1.00 95.62 215 ILE A C 1
ATOM 1675 O O . ILE A 1 215 ? -3.700 -5.890 16.627 1.00 95.62 215 ILE A O 1
ATOM 1679 N N . ARG A 1 216 ? -1.665 -4.965 16.373 1.00 96.81 216 ARG A N 1
ATOM 1680 C CA . ARG A 1 216 ? -1.722 -4.107 17.566 1.00 96.81 216 ARG A CA 1
ATOM 1681 C C . ARG A 1 216 ? -2.867 -3.109 17.447 1.00 96.81 216 ARG A C 1
ATOM 1683 O O . ARG A 1 216 ? -3.697 -3.056 18.353 1.00 96.81 216 ARG A O 1
ATOM 1690 N N . VAL A 1 217 ? -2.951 -2.384 16.329 1.00 98.38 217 VAL A N 1
ATOM 1691 C CA . VAL A 1 217 ? -4.028 -1.413 16.107 1.00 98.38 217 VAL A CA 1
ATOM 1692 C C . VAL A 1 217 ? -5.391 -2.101 16.125 1.00 98.38 217 VAL A C 1
ATOM 1694 O O . VAL A 1 217 ? -6.278 -1.616 16.814 1.00 98.38 217 VAL A O 1
ATOM 1697 N N . ILE A 1 218 ? -5.557 -3.273 15.500 1.00 98.25 218 ILE A N 1
ATOM 1698 C CA . ILE A 1 218 ? -6.819 -4.038 15.584 1.00 98.25 218 ILE A CA 1
ATOM 1699 C C . ILE A 1 218 ? -7.196 -4.348 17.042 1.00 98.25 218 ILE A C 1
ATOM 1701 O O . ILE A 1 218 ? -8.332 -4.111 17.454 1.00 98.25 218 ILE A O 1
ATOM 1705 N N . LYS A 1 219 ? -6.256 -4.870 17.843 1.00 97.88 219 LYS A N 1
ATOM 1706 C CA . LYS A 1 219 ? -6.515 -5.258 19.243 1.00 97.88 219 LYS A CA 1
ATOM 1707 C C . LYS A 1 219 ? -6.876 -4.071 20.133 1.00 97.88 219 LYS A C 1
ATOM 1709 O O . LYS A 1 219 ? -7.717 -4.204 21.023 1.00 97.88 219 LYS A O 1
ATOM 1714 N N . GLU A 1 220 ? -6.209 -2.942 19.926 1.00 98.31 220 GLU A N 1
ATOM 1715 C CA . GLU A 1 220 ? -6.359 -1.749 20.757 1.00 98.31 220 GLU A CA 1
ATOM 1716 C C . GLU A 1 220 ? -7.538 -0.877 20.310 1.00 98.31 220 GLU A C 1
ATOM 1718 O O . GLU A 1 220 ? -8.295 -0.414 21.160 1.00 98.31 220 GLU A O 1
ATOM 1723 N N . ALA A 1 221 ? -7.742 -0.699 19.001 1.00 98.50 221 ALA A N 1
ATOM 1724 C CA . ALA A 1 221 ? -8.850 0.075 18.443 1.00 98.50 221 ALA A CA 1
ATOM 1725 C C . ALA A 1 221 ? -10.189 -0.665 18.495 1.00 98.50 221 ALA A C 1
ATOM 1727 O O . ALA A 1 221 ? -11.227 -0.012 18.555 1.00 98.50 221 ALA A O 1
ATOM 1728 N N . ARG A 1 222 ? -10.173 -2.007 18.514 1.00 98.31 222 ARG A N 1
ATOM 1729 C CA . ARG A 1 222 ? -11.365 -2.870 18.587 1.00 98.31 222 ARG A CA 1
ATOM 1730 C C . ARG A 1 222 ? -12.432 -2.511 17.537 1.00 98.31 222 ARG A C 1
ATOM 1732 O O . ARG A 1 222 ? -13.570 -2.233 17.916 1.00 98.31 222 ARG A O 1
ATOM 1739 N N . PRO A 1 223 ? -12.089 -2.488 16.235 1.00 98.56 223 PRO A N 1
ATOM 1740 C CA . PRO A 1 223 ? -13.048 -2.113 15.202 1.00 98.56 223 PRO A CA 1
ATOM 1741 C C . PRO A 1 223 ? -14.168 -3.149 15.052 1.00 98.56 223 PRO A C 1
ATOM 1743 O O . PRO A 1 223 ? -13.998 -4.301 15.441 1.00 98.56 223 PRO A O 1
ATOM 1746 N N . LYS A 1 224 ? -15.306 -2.828 14.437 1.00 98.44 224 LYS A N 1
ATOM 1747 C CA . LYS A 1 224 ? -16.333 -3.861 14.178 1.00 98.44 224 LYS A CA 1
ATOM 1748 C C . LYS A 1 224 ? -15.824 -4.932 13.206 1.00 98.44 224 LYS A C 1
ATOM 1750 O O . LYS A 1 224 ? -16.065 -6.121 13.417 1.00 98.44 224 LYS A O 1
ATOM 1755 N N . VAL A 1 225 ? -15.089 -4.517 12.174 1.00 98.19 225 VAL A N 1
ATOM 1756 C CA . VAL A 1 225 ? -14.468 -5.381 11.162 1.00 98.19 225 VAL A CA 1
ATOM 1757 C C . VAL A 1 225 ? -13.051 -4.886 10.856 1.00 98.19 225 VAL A C 1
ATOM 1759 O O . VAL A 1 225 ? -12.735 -3.711 11.026 1.00 98.19 225 VAL A O 1
ATOM 1762 N N . PHE A 1 226 ? -12.178 -5.774 10.388 1.00 98.31 226 PHE A N 1
ATOM 1763 C CA . PHE A 1 226 ? -10.940 -5.365 9.731 1.00 98.31 226 PHE A CA 1
ATOM 1764 C C . PHE A 1 226 ? -10.810 -6.031 8.361 1.00 98.31 226 PHE A C 1
ATOM 1766 O O . PHE A 1 226 ? -11.273 -7.158 8.164 1.00 98.31 226 PHE A O 1
ATOM 1773 N N . VAL A 1 227 ? -10.154 -5.342 7.431 1.00 98.06 227 VAL A N 1
ATOM 1774 C CA . VAL A 1 227 ? -9.804 -5.851 6.102 1.00 98.06 227 VAL A CA 1
ATOM 1775 C C . VAL A 1 227 ? -8.293 -5.764 5.938 1.00 98.06 227 VAL A C 1
ATOM 1777 O O . VAL A 1 227 ? -7.696 -4.717 6.163 1.00 98.06 227 VAL A O 1
ATOM 1780 N N . MET A 1 228 ? -7.673 -6.884 5.573 1.00 95.75 228 MET A N 1
ATOM 1781 C CA . MET A 1 228 ? -6.237 -6.969 5.325 1.00 95.75 228 MET A CA 1
ATOM 1782 C C . MET A 1 228 ? -6.014 -7.439 3.889 1.00 95.75 228 MET A C 1
ATOM 1784 O O . MET A 1 228 ? -6.412 -8.556 3.550 1.00 95.75 228 MET A O 1
ATOM 1788 N N . GLU A 1 229 ? -5.410 -6.593 3.058 1.00 94.56 229 GLU A N 1
ATOM 1789 C CA . GLU A 1 229 ? -5.032 -6.940 1.683 1.00 94.56 229 GLU A CA 1
ATOM 1790 C C . GLU A 1 229 ? -3.609 -7.500 1.654 1.00 94.56 229 GLU A C 1
ATOM 1792 O O . GLU A 1 229 ? -2.735 -7.037 2.383 1.00 94.56 229 GLU A O 1
ATOM 1797 N N . GLU A 1 230 ? -3.393 -8.538 0.848 1.00 90.94 230 GLU A N 1
ATOM 1798 C CA . GLU A 1 230 ? -2.100 -9.198 0.697 1.00 90.94 230 GLU A CA 1
ATOM 1799 C C . GLU A 1 230 ? -1.988 -9.871 -0.672 1.00 90.94 230 GLU A C 1
ATOM 1801 O O . GLU A 1 230 ? -2.981 -10.271 -1.286 1.00 90.94 230 GLU A O 1
ATOM 1806 N N . VAL A 1 231 ? -0.752 -10.098 -1.117 1.00 89.31 231 VAL A N 1
ATOM 1807 C CA . VAL A 1 231 ? -0.501 -10.756 -2.406 1.00 89.31 231 VAL A CA 1
ATOM 1808 C C . VAL A 1 231 ? -0.697 -12.280 -2.319 1.00 89.31 231 VAL A C 1
ATOM 1810 O O . VAL A 1 231 ? -0.260 -12.902 -1.345 1.00 89.31 231 VAL A O 1
ATOM 1813 N N . PRO A 1 232 ? -1.209 -12.955 -3.375 1.00 86.88 232 PRO A N 1
ATOM 1814 C CA . PRO A 1 232 ? -1.430 -14.411 -3.370 1.00 86.88 232 PRO A CA 1
ATOM 1815 C C . PRO A 1 232 ? -0.185 -15.248 -3.035 1.00 86.88 232 PRO A C 1
ATOM 1817 O O . PRO A 1 232 ? -0.284 -16.374 -2.543 1.00 86.88 232 PRO A O 1
ATOM 1820 N N . GLY A 1 233 ? 1.009 -14.689 -3.268 1.00 84.88 233 GLY A N 1
ATOM 1821 C CA . GLY A 1 233 ? 2.287 -15.312 -2.931 1.00 84.88 233 GLY A CA 1
ATOM 1822 C C . GLY A 1 233 ? 2.411 -15.726 -1.459 1.00 84.88 233 GLY A C 1
ATOM 1823 O O . GLY A 1 233 ? 3.084 -16.726 -1.187 1.00 84.88 233 GLY A O 1
ATOM 1824 N N . ILE A 1 234 ? 1.722 -15.041 -0.533 1.00 84.81 234 ILE A N 1
ATOM 1825 C CA . ILE A 1 234 ? 1.742 -15.343 0.908 1.00 84.81 234 ILE A CA 1
ATOM 1826 C C . ILE A 1 234 ? 1.313 -16.785 1.213 1.00 84.81 234 ILE A C 1
ATOM 1828 O O . ILE A 1 234 ? 1.895 -17.433 2.084 1.00 84.81 234 ILE A O 1
ATOM 1832 N N . LEU A 1 235 ? 0.381 -17.340 0.427 1.00 87.31 235 LEU A N 1
ATOM 1833 C CA . LEU A 1 235 ? -0.150 -18.698 0.601 1.00 87.31 235 LEU A CA 1
ATOM 1834 C C . LEU A 1 235 ? 0.899 -19.788 0.377 1.00 87.31 235 LEU A C 1
ATOM 1836 O O . LEU A 1 235 ? 0.785 -20.888 0.909 1.00 87.31 235 LEU A O 1
ATOM 1840 N N . SER A 1 236 ? 1.928 -19.488 -0.412 1.00 85.62 236 SER A N 1
ATOM 1841 C CA . SER A 1 236 ? 3.042 -20.400 -0.687 1.00 85.62 236 SER A CA 1
ATOM 1842 C C . SER A 1 236 ? 4.301 -20.047 0.102 1.00 85.62 236 SER A C 1
ATOM 1844 O O . SER A 1 236 ? 5.276 -20.810 0.107 1.00 85.62 236 SER A O 1
ATOM 1846 N N . ALA A 1 237 ? 4.293 -18.896 0.774 1.00 83.12 237 ALA A N 1
ATOM 1847 C CA . ALA A 1 237 ? 5.476 -18.350 1.389 1.00 83.12 237 ALA A CA 1
ATOM 1848 C C . ALA A 1 237 ? 5.908 -19.159 2.614 1.00 83.12 237 ALA A C 1
ATOM 1850 O O . ALA A 1 237 ? 5.102 -19.736 3.348 1.00 83.12 237 ALA A O 1
ATOM 1851 N N . ARG A 1 238 ? 7.226 -19.223 2.801 1.00 81.69 238 ARG A N 1
ATOM 1852 C CA . ARG A 1 238 ? 7.870 -20.051 3.819 1.00 81.69 238 ARG A CA 1
ATOM 1853 C C . ARG A 1 238 ? 8.578 -19.161 4.814 1.00 81.69 238 ARG A C 1
ATOM 1855 O O . ARG A 1 238 ? 9.294 -18.253 4.402 1.00 81.69 238 ARG A O 1
ATOM 1862 N N . ILE A 1 239 ? 8.446 -19.486 6.091 1.00 76.75 239 ILE A N 1
ATOM 1863 C CA . ILE A 1 239 ? 9.226 -18.867 7.163 1.00 76.75 239 ILE A CA 1
ATOM 1864 C C . ILE A 1 239 ? 10.717 -19.151 6.955 1.00 76.75 239 ILE A C 1
ATOM 1866 O O . ILE A 1 239 ? 11.539 -18.245 7.045 1.00 76.75 239 ILE A O 1
ATOM 1870 N N . LYS A 1 240 ? 11.065 -20.399 6.621 1.00 76.38 240 LYS A N 1
ATOM 1871 C CA . LYS A 1 240 ? 12.440 -20.814 6.340 1.00 76.38 240 LYS A CA 1
ATOM 1872 C C . LYS A 1 240 ? 12.526 -21.451 4.960 1.00 76.38 240 LYS A C 1
ATOM 1874 O O . LYS A 1 240 ? 11.900 -22.469 4.678 1.00 76.38 240 LYS A O 1
ATOM 1879 N N . HIS A 1 241 ? 13.309 -20.858 4.064 1.00 78.44 241 HIS A N 1
ATOM 1880 C CA . HIS A 1 241 ? 13.579 -21.479 2.771 1.00 78.44 241 HIS A CA 1
ATOM 1881 C C . HIS A 1 241 ? 14.781 -22.416 2.873 1.00 78.44 241 HIS A C 1
ATOM 1883 O O . HIS A 1 241 ? 15.842 -22.002 3.327 1.00 78.44 241 HIS A O 1
ATOM 1889 N N . VAL A 1 242 ? 14.621 -23.650 2.395 1.00 75.81 242 VAL A N 1
ATOM 1890 C CA . VAL A 1 242 ? 15.720 -24.608 2.239 1.00 75.81 242 VAL A CA 1
ATOM 1891 C C . VAL A 1 242 ? 15.879 -24.937 0.752 1.00 75.81 242 VAL A C 1
ATOM 1893 O O . VAL A 1 242 ? 14.935 -25.496 0.156 1.00 75.81 242 VAL A O 1
ATOM 1896 N N . PRO A 1 243 ? 17.031 -24.592 0.141 1.00 80.00 243 PRO A N 1
ATOM 1897 C CA . PRO A 1 243 ? 17.346 -24.955 -1.234 1.00 80.00 243 PRO A CA 1
ATOM 1898 C C . PRO A 1 243 ? 17.186 -26.457 -1.467 1.00 80.00 243 PRO A C 1
ATOM 1900 O O . PRO A 1 243 ? 17.474 -27.271 -0.594 1.00 80.00 243 PRO A O 1
ATOM 1903 N N . ILE A 1 244 ? 16.740 -26.848 -2.664 1.00 79.31 244 ILE A N 1
ATOM 1904 C CA . ILE A 1 244 ? 16.488 -28.265 -2.994 1.00 79.31 244 ILE A CA 1
ATOM 1905 C C . ILE A 1 244 ? 17.744 -29.120 -2.764 1.00 79.31 244 ILE A C 1
ATOM 1907 O O . ILE A 1 244 ? 17.643 -30.214 -2.219 1.00 79.31 244 ILE A O 1
ATOM 1911 N N . ARG A 1 245 ? 18.926 -28.589 -3.107 1.00 81.62 245 ARG A N 1
ATOM 1912 C CA . ARG A 1 245 ? 20.223 -29.265 -2.935 1.00 81.62 245 ARG A CA 1
ATOM 1913 C C . ARG A 1 245 ? 20.593 -29.520 -1.469 1.00 81.62 245 ARG A C 1
ATOM 1915 O O . ARG A 1 245 ? 21.319 -30.462 -1.189 1.00 81.62 245 ARG A O 1
ATOM 1922 N N . GLU A 1 246 ? 20.072 -28.710 -0.550 1.00 78.19 246 GLU A N 1
ATOM 1923 C CA . GLU A 1 246 ? 20.366 -28.770 0.891 1.00 78.19 246 GLU A CA 1
ATOM 1924 C C . GLU A 1 246 ? 19.281 -29.509 1.686 1.00 78.19 246 GLU A C 1
ATOM 1926 O O . GLU A 1 246 ? 19.438 -29.772 2.876 1.00 78.19 246 GLU A O 1
ATOM 1931 N N . ARG A 1 247 ? 18.159 -29.856 1.044 1.00 77.19 247 ARG A N 1
ATOM 1932 C CA . ARG A 1 247 ? 17.000 -30.453 1.718 1.00 77.19 247 ARG A CA 1
ATOM 1933 C C . ARG A 1 247 ? 17.256 -31.895 2.176 1.00 77.19 247 ARG A C 1
ATOM 1935 O O . ARG A 1 247 ? 16.589 -32.369 3.091 1.00 77.19 247 ARG A O 1
ATOM 1942 N N . GLY A 1 248 ? 18.228 -32.583 1.569 1.00 77.56 248 GLY A N 1
ATOM 1943 C CA . GLY A 1 248 ? 18.468 -34.009 1.797 1.00 77.56 248 GLY A CA 1
ATOM 1944 C C . GLY A 1 248 ? 17.223 -34.861 1.502 1.00 77.56 248 GLY A C 1
ATOM 1945 O O . GLY A 1 248 ? 16.313 -34.424 0.799 1.00 77.56 248 GLY A O 1
ATOM 1946 N N . LYS A 1 249 ? 17.167 -36.081 2.053 1.00 82.25 249 LYS A N 1
ATOM 1947 C CA . LYS A 1 249 ? 15.977 -36.963 2.003 1.00 82.25 249 LYS A CA 1
ATOM 1948 C C . LYS A 1 249 ? 15.069 -36.833 3.238 1.00 82.25 249 LYS A C 1
ATOM 1950 O O . LYS A 1 249 ? 14.180 -37.657 3.427 1.00 82.25 249 LYS A O 1
ATOM 1955 N N . ARG A 1 250 ? 15.302 -35.839 4.103 1.00 87.38 250 ARG A N 1
ATOM 1956 C CA . ARG A 1 250 ? 14.496 -35.651 5.318 1.00 87.38 250 ARG A CA 1
ATOM 1957 C C . ARG A 1 250 ? 13.160 -34.963 5.001 1.00 87.38 250 ARG A C 1
ATOM 1959 O O . ARG A 1 250 ? 13.102 -34.174 4.053 1.00 87.38 250 ARG A O 1
ATOM 1966 N N . PRO A 1 251 ? 12.106 -35.200 5.800 1.00 85.69 251 PRO A N 1
ATOM 1967 C CA . PRO A 1 251 ? 10.893 -34.396 5.723 1.00 85.69 251 PRO A CA 1
ATOM 1968 C C . PRO A 1 251 ? 11.186 -32.917 6.026 1.00 85.69 251 PRO A C 1
ATOM 1970 O O . PRO A 1 251 ? 12.154 -32.575 6.719 1.00 85.69 251 PRO A O 1
ATOM 1973 N N . LEU A 1 252 ? 10.349 -32.037 5.471 1.00 85.62 252 LEU A N 1
ATOM 1974 C CA . LEU A 1 252 ? 10.383 -30.607 5.771 1.00 85.62 252 LEU A CA 1
ATOM 1975 C C . LEU A 1 252 ? 9.955 -30.367 7.219 1.00 85.62 252 LEU A C 1
ATOM 1977 O O . LEU A 1 252 ? 9.048 -31.031 7.714 1.00 85.62 252 LEU A O 1
ATOM 1981 N N . LEU A 1 253 ? 10.592 -29.401 7.878 1.00 86.94 253 LEU A N 1
ATOM 1982 C CA . LEU A 1 253 ? 10.099 -28.897 9.159 1.00 86.94 253 LEU A CA 1
ATOM 1983 C C . LEU A 1 253 ? 8.861 -28.008 8.931 1.00 86.94 253 LEU A C 1
ATOM 1985 O O . LEU A 1 253 ? 8.739 -27.426 7.848 1.00 86.94 253 LEU A O 1
ATOM 1989 N N . PRO A 1 254 ? 7.972 -27.834 9.927 1.00 84.69 254 PRO A N 1
ATOM 1990 C CA . PRO A 1 254 ? 6.761 -27.020 9.785 1.00 84.69 254 PRO A CA 1
ATOM 1991 C C . PRO A 1 254 ? 7.003 -25.591 9.269 1.00 84.69 254 PRO A C 1
ATOM 1993 O O . PRO A 1 254 ? 6.177 -25.048 8.536 1.00 84.69 254 PRO A O 1
ATOM 1996 N N . GLU A 1 255 ? 8.135 -24.971 9.608 1.00 80.94 255 GLU A N 1
ATOM 1997 C CA . GLU A 1 255 ? 8.541 -23.647 9.123 1.00 80.94 255 GLU A CA 1
ATOM 1998 C C . GLU A 1 255 ? 9.093 -23.651 7.681 1.00 80.94 255 GLU A C 1
ATOM 2000 O O . GLU A 1 255 ? 9.118 -22.609 7.018 1.00 80.94 255 GLU A O 1
ATOM 2005 N N . GLU A 1 256 ? 9.496 -24.816 7.171 1.00 84.38 256 GLU A N 1
ATOM 2006 C CA . GLU A 1 256 ? 10.064 -25.026 5.831 1.00 84.38 256 GLU A CA 1
ATOM 2007 C C . GLU A 1 256 ? 9.013 -25.440 4.788 1.00 84.38 256 GLU A C 1
ATOM 2009 O O . GLU A 1 256 ? 9.283 -25.444 3.580 1.00 84.38 256 GLU A O 1
ATOM 2014 N N . GLU A 1 257 ? 7.808 -25.783 5.237 1.00 86.88 257 GLU A N 1
ATOM 2015 C CA . GLU A 1 257 ? 6.680 -26.125 4.376 1.00 86.88 257 GLU A CA 1
ATOM 2016 C C . GLU A 1 257 ? 6.130 -24.902 3.619 1.00 86.88 257 GLU A C 1
ATOM 2018 O O . GLU A 1 257 ? 6.083 -23.798 4.171 1.00 86.88 257 GLU A O 1
ATOM 2023 N N . PRO A 1 258 ? 5.669 -25.070 2.362 1.00 86.88 258 PRO A N 1
ATOM 2024 C CA . PRO A 1 258 ? 4.883 -24.047 1.671 1.00 86.88 258 PRO A CA 1
ATOM 2025 C C . PRO A 1 258 ? 3.700 -23.563 2.521 1.00 86.88 258 PRO A C 1
ATOM 2027 O O . PRO A 1 258 ? 2.976 -24.371 3.097 1.00 86.88 258 PRO A O 1
ATOM 2030 N N . GLY A 1 259 ? 3.511 -22.245 2.595 1.00 87.06 259 GLY A N 1
ATOM 2031 C CA . GLY A 1 259 ? 2.413 -21.630 3.346 1.00 87.06 259 GLY A CA 1
ATOM 2032 C C . GLY A 1 259 ? 2.627 -21.564 4.859 1.00 87.06 259 GLY A C 1
ATOM 2033 O O . GLY A 1 259 ? 1.732 -21.123 5.583 1.00 87.06 259 GLY A O 1
ATOM 2034 N N . SER A 1 260 ? 3.803 -21.953 5.367 1.00 86.00 260 SER A N 1
ATOM 2035 C CA . SER A 1 260 ? 4.122 -21.841 6.794 1.00 86.00 260 SER A CA 1
ATOM 2036 C C . SER A 1 260 ? 4.008 -20.407 7.316 1.00 86.00 260 SER A C 1
ATOM 2038 O O . SER A 1 260 ? 3.536 -20.207 8.434 1.00 86.00 260 SER A O 1
ATOM 2040 N N . ALA A 1 261 ? 4.343 -19.416 6.485 1.00 83.50 261 ALA A N 1
ATOM 2041 C CA . ALA A 1 261 ? 4.170 -17.999 6.792 1.00 83.50 261 ALA A CA 1
ATOM 2042 C C . ALA A 1 261 ? 2.698 -17.643 7.027 1.00 83.50 261 ALA A C 1
ATOM 2044 O O . ALA A 1 261 ? 2.340 -17.123 8.081 1.00 83.50 261 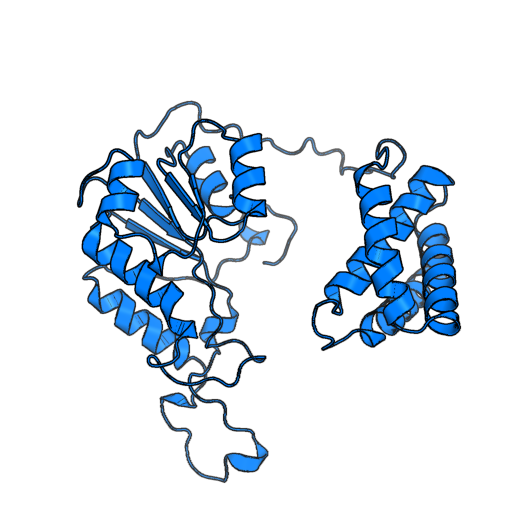ALA A O 1
ATOM 2045 N N . TRP A 1 262 ? 1.832 -17.998 6.077 1.00 88.31 262 TRP A N 1
ATOM 2046 C CA . TRP A 1 262 ? 0.402 -17.717 6.159 1.00 88.31 262 TRP A CA 1
ATOM 2047 C C . TRP A 1 262 ? -0.256 -18.359 7.383 1.00 88.31 262 TRP A C 1
ATOM 2049 O O . TRP A 1 262 ? -1.069 -17.728 8.056 1.00 88.31 262 TRP A O 1
ATOM 2059 N N . ARG A 1 263 ? 0.140 -19.589 7.741 1.00 88.88 263 ARG A N 1
ATOM 2060 C CA . ARG A 1 263 ? -0.358 -20.251 8.959 1.00 88.88 263 ARG A CA 1
ATOM 2061 C C . ARG A 1 263 ? -0.048 -19.452 10.220 1.00 88.88 263 ARG A C 1
ATOM 2063 O O . ARG A 1 263 ? -0.901 -19.365 11.098 1.00 88.88 263 ARG A O 1
ATOM 2070 N N . VAL A 1 264 ? 1.141 -18.864 10.297 1.00 85.31 264 VAL A N 1
ATOM 2071 C CA . VAL A 1 264 ? 1.526 -18.002 11.415 1.00 85.31 264 VAL A CA 1
ATOM 2072 C C . VAL A 1 264 ? 0.716 -16.707 11.423 1.00 85.31 264 VAL A C 1
ATOM 2074 O O . VAL A 1 264 ? 0.177 -16.351 12.467 1.00 85.31 264 VAL A O 1
ATOM 2077 N N . VAL A 1 265 ? 0.546 -16.049 10.272 1.00 87.88 265 VAL A N 1
ATOM 2078 C CA . VAL A 1 265 ? -0.301 -14.847 10.163 1.00 87.88 265 VAL A CA 1
ATOM 2079 C C . VAL A 1 265 ? -1.722 -15.135 10.652 1.00 87.88 265 VAL A C 1
ATOM 2081 O O . VAL A 1 265 ? -2.246 -14.417 11.501 1.00 87.88 265 VAL A O 1
ATOM 2084 N N . LEU A 1 266 ? -2.322 -16.243 10.207 1.00 91.31 266 LEU A N 1
ATOM 2085 C CA . LEU A 1 266 ? -3.641 -16.676 10.669 1.00 91.31 266 LEU A CA 1
ATOM 2086 C C . LEU A 1 266 ? -3.686 -16.945 12.178 1.00 91.31 266 LEU A C 1
ATOM 2088 O O . LEU A 1 266 ? -4.700 -16.663 12.813 1.00 91.31 266 LEU A O 1
ATOM 2092 N N . GLN A 1 267 ? -2.626 -17.504 12.764 1.00 89.69 267 GLN A N 1
ATOM 2093 C CA . GLN A 1 267 ? -2.553 -17.712 14.211 1.00 89.69 267 GLN A CA 1
ATOM 2094 C C . GLN A 1 267 ? -2.506 -16.383 14.969 1.00 89.69 267 GLN A C 1
ATOM 2096 O O . GLN A 1 267 ? -3.244 -16.229 15.940 1.00 89.69 267 GLN A O 1
ATOM 2101 N N . GLU A 1 268 ? -1.701 -15.416 14.527 1.00 88.38 268 GLU A N 1
ATOM 2102 C CA . GLU A 1 268 ? -1.633 -14.098 15.169 1.00 88.38 268 GLU A CA 1
ATOM 2103 C C . GLU A 1 268 ? -2.944 -13.316 15.021 1.00 88.38 268 GLU A C 1
ATOM 2105 O O . GLU A 1 268 ? -3.433 -12.751 16.002 1.00 88.38 268 GLU A O 1
ATOM 2110 N N . LEU A 1 269 ? -3.578 -13.363 13.844 1.00 92.38 269 LEU A N 1
ATOM 2111 C CA . LEU A 1 269 ? -4.892 -12.755 13.623 1.00 92.38 269 LEU A CA 1
ATOM 2112 C C . LEU A 1 269 ? -5.970 -13.402 14.499 1.00 92.38 269 LEU A C 1
ATOM 2114 O O . LEU A 1 269 ? -6.787 -12.694 15.076 1.00 92.38 269 LEU A O 1
ATOM 2118 N N . LYS A 1 270 ? -5.954 -14.726 14.696 1.00 92.38 270 LYS A N 1
ATOM 2119 C CA . LYS A 1 270 ? -6.897 -15.403 15.609 1.00 92.38 270 LYS A CA 1
ATOM 2120 C C . LYS A 1 270 ? -6.757 -14.941 17.062 1.00 92.38 270 LYS A C 1
ATOM 2122 O O . LYS A 1 270 ? -7.753 -14.902 17.780 1.00 92.38 270 LYS A O 1
ATOM 2127 N N . LYS A 1 271 ? -5.560 -14.534 17.500 1.00 92.06 271 LYS A N 1
ATOM 2128 C CA . LYS A 1 271 ? -5.338 -13.992 18.857 1.00 92.06 271 LYS A CA 1
ATOM 2129 C C . LYS A 1 271 ? -5.984 -12.621 19.079 1.00 92.06 271 LYS A C 1
ATOM 2131 O O . LYS A 1 271 ? -5.941 -12.120 20.197 1.00 92.06 271 LYS A O 1
ATOM 2136 N N . THR A 1 272 ? -6.534 -11.985 18.045 1.00 94.31 272 THR A N 1
ATOM 2137 C CA . THR A 1 272 ? -7.328 -10.753 18.198 1.00 94.31 272 THR A CA 1
ATOM 2138 C C . THR A 1 272 ? -8.725 -11.031 18.762 1.00 94.31 272 THR A C 1
ATOM 2140 O O . THR A 1 272 ? -9.364 -10.113 19.258 1.00 94.31 272 THR A O 1
ATOM 2143 N N . GLY A 1 273 ? -9.196 -12.285 18.705 1.00 95.56 273 GLY A N 1
ATOM 2144 C CA . GLY A 1 273 ? -10.555 -12.675 19.094 1.00 95.56 273 GLY A CA 1
ATOM 2145 C C . GLY A 1 273 ? -11.586 -12.572 17.965 1.00 95.56 273 GLY A C 1
ATOM 2146 O O . GLY A 1 273 ? -12.725 -12.998 18.141 1.00 95.56 273 GLY A O 1
ATOM 2147 N N . TYR A 1 274 ? -11.198 -12.069 16.790 1.00 97.25 274 TYR A N 1
ATOM 2148 C CA . TYR A 1 274 ? -12.079 -11.979 15.629 1.00 97.25 274 TYR A CA 1
ATOM 2149 C C . TYR A 1 274 ? -12.190 -13.312 14.891 1.00 97.25 274 TYR A C 1
ATOM 2151 O O . TYR A 1 274 ? -11.273 -14.139 14.862 1.00 97.25 274 TYR A O 1
ATOM 2159 N N . ARG A 1 275 ? -13.321 -13.491 14.207 1.00 97.00 275 ARG A N 1
ATOM 2160 C CA . ARG A 1 275 ? -13.488 -14.554 13.217 1.00 97.00 275 ARG A CA 1
ATOM 2161 C C . ARG A 1 275 ? -12.810 -14.129 11.920 1.00 97.00 275 ARG A C 1
ATOM 2163 O O . ARG A 1 275 ? -13.206 -13.144 11.312 1.00 97.00 275 ARG A O 1
ATOM 2170 N N . VAL A 1 276 ? -11.812 -14.896 11.492 1.00 96.19 276 VAL A N 1
ATOM 2171 C CA . VAL A 1 276 ? -11.046 -14.611 10.273 1.00 96.19 276 VAL A CA 1
ATOM 2172 C C . VAL A 1 276 ? -11.553 -15.482 9.130 1.00 96.19 276 VAL A C 1
ATOM 2174 O O . VAL A 1 276 ? -11.474 -16.710 9.202 1.00 96.19 276 VAL A O 1
ATOM 2177 N N . ALA A 1 277 ? -12.039 -14.840 8.072 1.00 95.75 277 ALA A N 1
ATOM 2178 C CA . ALA A 1 277 ? -12.320 -15.451 6.779 1.00 95.75 277 ALA A CA 1
ATOM 2179 C C . ALA A 1 277 ? -11.412 -14.808 5.724 1.00 95.75 277 ALA A C 1
ATOM 2181 O O . ALA A 1 277 ? -11.079 -13.631 5.831 1.00 95.75 277 ALA A O 1
ATOM 2182 N N . TRP A 1 278 ? -10.989 -15.579 4.725 1.00 95.31 278 TRP A N 1
ATOM 2183 C CA . TRP A 1 278 ? -10.113 -15.090 3.663 1.00 95.31 278 TRP A CA 1
ATOM 2184 C C . TRP A 1 278 ? -10.431 -15.786 2.344 1.00 95.31 278 TRP A C 1
ATOM 2186 O O . TRP A 1 278 ? -10.926 -16.917 2.326 1.00 95.31 278 TRP A O 1
ATOM 2196 N N . ARG A 1 279 ? -10.139 -15.104 1.237 1.00 95.19 279 ARG A N 1
ATOM 2197 C CA . ARG A 1 279 ? -10.313 -15.616 -0.122 1.00 95.19 279 ARG A CA 1
ATOM 2198 C C . ARG A 1 279 ? -9.308 -14.944 -1.052 1.00 95.19 279 ARG A C 1
ATOM 2200 O O . ARG A 1 279 ? -8.971 -13.785 -0.848 1.00 95.19 279 ARG A O 1
ATOM 2207 N N . VAL A 1 280 ? -8.851 -15.671 -2.070 1.00 94.44 280 VAL A N 1
ATOM 2208 C CA . VAL A 1 280 ? -8.134 -15.073 -3.204 1.00 94.44 280 VAL A CA 1
ATOM 2209 C C . VAL A 1 280 ? -9.171 -14.585 -4.203 1.00 94.44 280 VAL A C 1
ATOM 2211 O O . VAL A 1 280 ? -10.021 -15.366 -4.638 1.00 94.44 280 VAL A O 1
ATOM 2214 N N . LEU A 1 281 ? -9.107 -13.300 -4.523 1.00 93.44 281 LEU A N 1
ATOM 2215 C CA . LEU A 1 281 ? -9.963 -12.639 -5.497 1.00 93.44 281 LEU A CA 1
ATOM 2216 C C . LEU A 1 281 ? -9.119 -12.246 -6.707 1.00 93.44 281 LEU A C 1
ATOM 2218 O O . LEU A 1 281 ? -7.915 -12.050 -6.567 1.00 93.44 281 LEU A O 1
ATOM 2222 N N . ASN A 1 282 ? -9.749 -12.154 -7.874 1.00 89.81 282 ASN A N 1
ATOM 2223 C CA . ASN A 1 282 ? -9.126 -11.618 -9.074 1.00 89.81 282 ASN A CA 1
ATOM 2224 C C . ASN A 1 282 ? -9.861 -10.339 -9.464 1.00 89.81 282 ASN A C 1
ATOM 2226 O O . ASN A 1 282 ? -11.073 -10.382 -9.667 1.00 89.81 282 ASN A O 1
ATOM 2230 N N . ALA A 1 283 ? -9.150 -9.221 -9.607 1.00 89.69 283 ALA A N 1
ATOM 2231 C CA . ALA A 1 283 ? -9.756 -7.944 -10.005 1.00 89.69 283 ALA A CA 1
ATOM 2232 C C . ALA A 1 283 ? -10.565 -8.035 -11.320 1.00 89.69 283 ALA A C 1
ATOM 2234 O O . ALA A 1 283 ? -11.537 -7.296 -11.504 1.00 89.69 283 ALA A O 1
ATOM 2235 N N . ALA A 1 284 ? -10.215 -8.978 -12.204 1.00 85.56 284 ALA A N 1
ATOM 2236 C CA . ALA A 1 284 ? -10.957 -9.260 -13.432 1.00 85.56 284 ALA A CA 1
ATOM 2237 C C . ALA A 1 284 ? -12.405 -9.707 -13.199 1.00 85.56 284 ALA A C 1
ATOM 2239 O O . ALA A 1 284 ? -13.281 -9.371 -13.996 1.00 85.56 284 ALA A O 1
ATOM 2240 N N . ASP A 1 285 ? -12.672 -10.388 -12.085 1.00 90.19 285 ASP A N 1
ATOM 2241 C CA . ASP A 1 285 ? -14.017 -10.842 -11.721 1.00 90.19 285 ASP A CA 1
ATOM 2242 C C . ASP A 1 285 ? -14.912 -9.674 -11.259 1.00 90.19 285 ASP A C 1
ATOM 2244 O O . ASP A 1 285 ? -16.128 -9.824 -11.162 1.00 90.19 285 ASP A O 1
ATOM 2248 N N . TYR A 1 286 ? -14.319 -8.499 -11.013 1.00 85.38 286 TYR A N 1
ATOM 2249 C CA . TYR A 1 286 ? -14.976 -7.284 -10.520 1.00 85.38 286 TYR A CA 1
ATOM 2250 C C . TYR A 1 286 ? -14.944 -6.139 -11.547 1.00 85.38 286 TYR A C 1
ATOM 2252 O O . TYR A 1 286 ? -15.063 -4.969 -11.195 1.00 85.38 286 TYR A O 1
ATOM 2260 N N . GLY A 1 287 ? -14.779 -6.466 -12.834 1.00 81.12 287 GLY A N 1
ATOM 2261 C CA . GLY A 1 287 ? -14.938 -5.511 -13.937 1.00 81.12 287 GLY A CA 1
ATOM 2262 C C . GLY A 1 287 ? -13.680 -4.730 -14.325 1.00 81.12 287 GLY A C 1
ATOM 2263 O O . GLY A 1 287 ? -13.753 -3.854 -15.186 1.00 81.12 287 GLY A O 1
ATOM 2264 N N . THR A 1 288 ? -12.516 -5.053 -13.755 1.00 81.88 288 THR A N 1
ATOM 2265 C CA . THR A 1 288 ? -11.242 -4.457 -14.190 1.00 81.88 288 THR A CA 1
ATOM 2266 C C . THR A 1 288 ? -10.605 -5.317 -15.288 1.00 81.88 288 THR A C 1
ATOM 2268 O O . THR A 1 288 ? -10.469 -6.519 -15.099 1.00 81.88 288 THR A O 1
ATOM 2271 N N . PRO A 1 289 ? -10.121 -4.775 -16.420 1.00 83.31 289 PRO A N 1
ATOM 2272 C CA . PRO A 1 289 ? -9.447 -5.567 -17.457 1.00 83.31 289 PRO A CA 1
ATOM 2273 C C . PRO A 1 289 ? -7.996 -5.933 -17.070 1.00 83.31 289 PRO A C 1
ATOM 2275 O O . PRO A 1 289 ? -7.065 -5.794 -17.864 1.00 83.31 289 PRO A O 1
ATOM 2278 N N . GLN A 1 290 ? -7.781 -6.379 -15.829 1.00 79.12 290 GLN A N 1
ATOM 2279 C CA . GLN A 1 290 ? -6.484 -6.733 -15.265 1.00 79.12 290 GLN A CA 1
ATOM 2280 C C . GLN A 1 290 ? -6.602 -7.992 -14.403 1.00 79.12 290 GLN A C 1
ATOM 2282 O O . GLN A 1 290 ? -7.431 -8.058 -13.502 1.00 79.12 290 GLN A O 1
ATOM 2287 N N . VAL A 1 291 ? -5.714 -8.961 -14.640 1.00 84.19 291 VAL A N 1
ATOM 2288 C CA . VAL A 1 291 ? -5.514 -10.092 -13.725 1.00 84.19 291 VAL A CA 1
ATOM 2289 C C . VAL A 1 291 ? -4.627 -9.624 -12.576 1.00 84.19 291 VAL A C 1
ATOM 2291 O O . VAL A 1 291 ? -3.446 -9.334 -12.798 1.00 84.19 291 VAL A O 1
ATOM 2294 N N . ARG A 1 292 ? -5.203 -9.517 -11.380 1.00 84.31 292 ARG A N 1
ATOM 2295 C CA . ARG A 1 292 ? -4.522 -9.070 -10.164 1.00 84.31 292 ARG A CA 1
ATOM 2296 C C . ARG A 1 292 ? -5.097 -9.779 -8.953 1.00 84.31 292 ARG A C 1
ATOM 2298 O O . ARG A 1 292 ? -6.343 -9.801 -8.863 1.00 84.31 292 ARG A O 1
#